Protein AF-A0A9D8QEP9-F1 (afdb_monomer)

Mean predicted aligned error: 10.71 Å

Secondary structure (DSSP, 8-state):
--EEEEEEEETTEEEEEEEEESSS-SSTT-EEEEHHHHHHHHHHHTT-TTHHHHHHHHS-SSHHHHHHTHHHHHHHHHHHHHHHHTT----TTS--SEEETTSSEEE-SSSS-S-EEEE---HHHHHHH-SS--THHHHS--EEEE-TT----TTPPP---TT-S----B---EEEE-S--SS--HHHHHTTEEEEE---TB-TT-----S----S------------------------------

Sequence (246 aa):
MKLVTFEVRTPLGPFRRIGALLGGELGPRAQIADLTSSYAARLLEEGEPRATEAAEALLPPDMLAYLEGGERARHRAQQALEFARAGAAGGPRGETLVFSAADVRILSPLPRPRSIRDYSTYEEHMSTRRPEKPPVFYHAATCYKGNPEAVGGPDGPILYPAYTDWLDPELELACVVHKRGRNLSIAEAAEHIGGYTAPGPWGPAARWTSGSGSSRETWSRRGSRASGRSARRSSRRRTNGPRLLS

Structure (mmCIF, N/CA/C/O backbone):
data_AF-A0A9D8QEP9-F1
#
_entry.id   AF-A0A9D8QEP9-F1
#
loop_
_atom_site.group_PDB
_atom_site.id
_atom_site.type_symbol
_atom_site.label_atom_id
_atom_site.label_alt_id
_atom_site.label_comp_id
_atom_site.label_asym_id
_atom_site.label_entity_id
_atom_site.label_seq_id
_atom_site.pdbx_PDB_ins_code
_atom_site.Cartn_x
_atom_site.Cartn_y
_atom_site.Cartn_z
_atom_site.occupancy
_atom_site.B_iso_or_equiv
_atom_site.auth_seq_id
_atom_site.auth_comp_id
_atom_site.auth_asym_id
_atom_site.auth_atom_id
_atom_site.pdbx_PDB_model_num
ATOM 1 N N . MET A 1 1 ? 8.021 0.041 9.383 1.00 91.38 1 MET A N 1
ATOM 2 C CA . MET A 1 1 ? 6.655 -0.521 9.301 1.00 91.38 1 MET A CA 1
ATOM 3 C C . MET A 1 1 ? 6.491 -1.228 7.960 1.00 91.38 1 MET A C 1
ATOM 5 O O . MET A 1 1 ? 6.950 -0.675 6.969 1.00 91.38 1 MET A O 1
ATOM 9 N N . LYS A 1 2 ? 5.887 -2.424 7.921 1.00 93.62 2 LYS A N 1
ATOM 10 C CA . LYS A 1 2 ? 5.557 -3.136 6.672 1.00 93.62 2 LYS A CA 1
ATOM 11 C C . LYS A 1 2 ? 4.069 -2.972 6.394 1.00 93.62 2 LYS A C 1
ATOM 13 O O . LYS A 1 2 ? 3.256 -3.488 7.156 1.00 93.62 2 LYS A O 1
ATOM 18 N N . LEU A 1 3 ? 3.750 -2.201 5.363 1.00 95.50 3 LEU A N 1
ATOM 19 C CA . LEU A 1 3 ? 2.384 -1.832 5.008 1.00 95.50 3 LEU A CA 1
ATOM 20 C C . LEU A 1 3 ? 1.742 -2.881 4.103 1.00 95.50 3 LEU A C 1
ATOM 22 O O . LEU A 1 3 ? 2.409 -3.480 3.263 1.00 95.50 3 LEU A O 1
ATOM 26 N N . VAL A 1 4 ? 0.437 -3.067 4.264 1.00 95.81 4 VAL A N 1
ATOM 27 C CA . VAL A 1 4 ? -0.370 -4.015 3.497 1.00 95.81 4 VAL A CA 1
ATOM 28 C C . VAL A 1 4 ? -1.693 -3.354 3.136 1.00 95.81 4 VAL A C 1
ATOM 30 O O . VAL A 1 4 ? -2.286 -2.647 3.948 1.00 95.81 4 VAL A O 1
ATOM 33 N N . THR A 1 5 ? -2.184 -3.602 1.927 1.00 96.62 5 THR A N 1
ATOM 34 C CA . THR A 1 5 ? -3.586 -3.348 1.591 1.00 96.62 5 THR A CA 1
ATOM 35 C C . THR A 1 5 ? -4.332 -4.664 1.667 1.00 96.62 5 THR A C 1
ATOM 37 O O . THR A 1 5 ? -3.928 -5.647 1.048 1.00 96.62 5 THR A O 1
ATOM 40 N N . PHE A 1 6 ? -5.424 -4.687 2.416 1.00 96.56 6 PHE A N 1
ATOM 41 C CA . PHE A 1 6 ? -6.245 -5.880 2.562 1.00 96.56 6 PHE A CA 1
ATOM 42 C C . PHE A 1 6 ? -7.720 -5.536 2.403 1.00 96.56 6 PHE A C 1
ATOM 44 O O . PHE A 1 6 ? -8.126 -4.373 2.449 1.00 96.56 6 PHE A O 1
ATOM 51 N N . GLU A 1 7 ? -8.519 -6.561 2.156 1.00 96.31 7 GLU A N 1
ATOM 52 C CA . GLU A 1 7 ? -9.957 -6.454 2.000 1.00 96.31 7 GLU A CA 1
ATOM 53 C C . GLU A 1 7 ? -10.666 -7.368 2.994 1.00 96.31 7 GLU A C 1
ATOM 55 O O . GLU A 1 7 ? -10.376 -8.564 3.081 1.00 96.31 7 GLU A O 1
ATOM 60 N N . VAL A 1 8 ? -11.638 -6.789 3.694 1.00 96.25 8 VAL A N 1
ATOM 61 C CA . VAL A 1 8 ? -12.568 -7.496 4.571 1.00 96.25 8 VAL A CA 1
ATOM 62 C C . VAL A 1 8 ? -13.888 -7.664 3.828 1.00 96.25 8 VAL A C 1
ATOM 64 O O . VAL A 1 8 ? -14.439 -6.700 3.290 1.00 96.25 8 VAL A O 1
ATOM 67 N N . ARG A 1 9 ? -14.410 -8.891 3.778 1.00 94.44 9 ARG A N 1
ATOM 68 C CA . ARG A 1 9 ? -15.723 -9.165 3.183 1.00 94.44 9 ARG A CA 1
ATOM 69 C C . ARG A 1 9 ? -16.813 -8.996 4.227 1.00 94.44 9 ARG A C 1
ATOM 71 O O . ARG A 1 9 ? -16.754 -9.599 5.291 1.00 94.44 9 ARG A O 1
ATOM 78 N N . THR A 1 10 ? -17.832 -8.220 3.884 1.00 93.00 10 THR A N 1
ATOM 79 C CA . THR A 1 10 ? -19.013 -8.008 4.724 1.00 93.00 10 THR A CA 1
ATOM 80 C C . THR A 1 10 ? -20.284 -8.295 3.920 1.00 93.00 10 THR A C 1
ATOM 82 O O . THR A 1 10 ? -20.228 -8.321 2.685 1.00 93.00 10 THR A O 1
ATOM 85 N N . PRO A 1 11 ? -21.451 -8.449 4.572 1.00 95.12 11 PRO A N 1
ATOM 86 C CA . PRO A 1 11 ? -22.734 -8.545 3.873 1.00 95.12 11 PRO A CA 1
ATOM 87 C C . PRO A 1 11 ? -23.065 -7.339 2.977 1.00 95.12 11 PRO A C 1
ATOM 89 O O . PRO A 1 11 ? -23.855 -7.477 2.049 1.00 95.12 11 PRO A O 1
ATOM 92 N N . LEU A 1 12 ? -22.458 -6.172 3.226 1.00 94.25 12 LEU A N 1
ATOM 93 C CA . LEU A 1 12 ? -22.643 -4.955 2.425 1.00 94.25 12 LEU A CA 1
ATOM 94 C C . LEU A 1 12 ? -21.635 -4.833 1.273 1.00 94.25 12 LEU A C 1
ATOM 96 O O . LEU A 1 12 ? -21.698 -3.887 0.492 1.00 94.25 12 LEU A O 1
ATOM 100 N N . GLY A 1 13 ? -20.711 -5.788 1.159 1.00 95.06 13 GLY A N 1
ATOM 101 C CA . GLY A 1 13 ? -19.657 -5.796 0.155 1.00 95.06 13 GLY A CA 1
ATOM 102 C C . GLY A 1 13 ? -18.247 -5.750 0.749 1.00 95.06 13 GLY A C 1
ATOM 103 O O . GLY A 1 13 ? -18.061 -5.816 1.971 1.00 95.06 13 GLY A O 1
ATOM 104 N N . PRO A 1 14 ? -17.229 -5.706 -0.125 1.00 94.00 14 PRO A N 1
ATOM 105 C CA . PRO A 1 14 ? -15.838 -5.632 0.287 1.00 94.00 14 PRO A CA 1
ATOM 106 C C . PRO A 1 14 ? -15.462 -4.236 0.792 1.00 94.00 14 PRO A C 1
ATOM 108 O O . PRO A 1 14 ? -15.730 -3.235 0.130 1.00 94.00 14 PRO A O 1
ATOM 111 N N . PHE A 1 15 ? -14.753 -4.186 1.916 1.00 94.81 15 PHE A N 1
ATOM 112 C CA . PHE A 1 15 ? -14.127 -2.974 2.434 1.00 94.81 15 PHE A CA 1
ATOM 113 C C . PHE A 1 15 ? -12.614 -3.104 2.339 1.00 94.81 15 PHE A C 1
ATOM 115 O O . PHE A 1 15 ? -12.016 -3.999 2.937 1.00 94.81 15 PHE A O 1
ATOM 122 N N . ARG A 1 16 ? -11.992 -2.201 1.581 1.00 96.00 16 ARG A N 1
ATOM 123 C CA . ARG A 1 16 ? -10.535 -2.100 1.491 1.00 96.00 16 ARG A CA 1
ATOM 124 C C . ARG A 1 16 ? -10.003 -1.275 2.654 1.00 96.00 16 ARG A C 1
ATOM 126 O O . ARG A 1 16 ? -10.571 -0.234 2.974 1.00 96.00 16 ARG A O 1
ATOM 133 N N . ARG A 1 17 ? -8.906 -1.738 3.242 1.00 97.44 17 ARG A N 1
ATOM 134 C CA . ARG A 1 17 ? -8.247 -1.125 4.392 1.00 97.44 17 ARG A CA 1
ATOM 135 C C . ARG A 1 17 ? -6.742 -1.029 4.163 1.00 97.44 17 ARG A C 1
ATOM 137 O O . ARG A 1 17 ? -6.162 -1.812 3.399 1.00 97.44 17 ARG A O 1
ATOM 144 N N . ILE A 1 18 ? -6.117 -0.091 4.865 1.00 97.44 18 ILE A N 1
ATOM 145 C CA . ILE A 1 18 ? -4.670 -0.020 5.032 1.00 97.44 18 ILE A CA 1
ATOM 146 C C . ILE A 1 18 ? -4.301 -0.669 6.363 1.00 97.44 18 ILE A C 1
ATOM 148 O O . ILE A 1 18 ? -4.898 -0.393 7.404 1.00 97.44 18 ILE A O 1
ATOM 152 N N . GLY A 1 19 ? -3.311 -1.550 6.321 1.00 97.62 19 GLY A N 1
ATOM 153 C CA . GLY A 1 19 ? -2.817 -2.241 7.494 1.00 97.62 19 GLY A CA 1
ATOM 154 C C . GLY A 1 19 ? -1.306 -2.239 7.593 1.00 97.62 19 GLY A C 1
ATOM 155 O O . GLY A 1 19 ? -0.591 -1.884 6.653 1.00 97.62 19 GLY A O 1
ATOM 156 N N . ALA A 1 20 ? -0.823 -2.684 8.744 1.00 97.62 20 ALA A N 1
ATOM 157 C CA . ALA A 1 20 ? 0.584 -2.956 8.968 1.00 97.62 20 ALA A CA 1
ATOM 158 C C . ALA A 1 20 ? 0.778 -4.290 9.682 1.00 97.62 20 ALA A C 1
ATOM 160 O O . ALA A 1 20 ? 0.007 -4.652 10.568 1.00 97.62 20 ALA A O 1
ATOM 161 N N . LEU A 1 21 ? 1.839 -5.009 9.318 1.00 96.31 21 LEU A N 1
ATOM 162 C CA . LEU A 1 21 ? 2.214 -6.233 10.021 1.00 96.31 21 LEU A CA 1
ATOM 163 C C . LEU A 1 21 ? 2.628 -5.907 11.460 1.00 96.31 21 LEU A C 1
ATOM 165 O O . LEU A 1 21 ? 3.510 -5.069 11.680 1.00 96.31 21 LEU A O 1
ATOM 169 N N . LEU A 1 22 ? 2.045 -6.609 12.435 1.00 94.69 2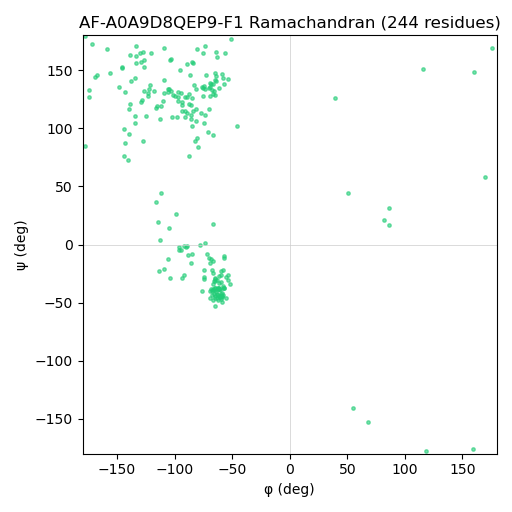2 LEU A N 1
ATOM 170 C CA . LEU A 1 22 ? 2.443 -6.477 13.840 1.00 94.69 22 LEU A CA 1
ATOM 171 C C . LEU A 1 22 ? 3.880 -6.965 14.071 1.00 94.69 22 LEU A C 1
ATOM 173 O O . LEU A 1 22 ? 4.590 -6.388 14.898 1.00 94.69 22 LEU A O 1
ATOM 177 N N . GLY A 1 23 ? 4.345 -7.932 13.278 1.00 88.31 23 GLY A N 1
ATOM 178 C CA . GLY A 1 23 ? 5.722 -8.417 13.253 1.00 88.31 23 GLY A CA 1
ATOM 179 C C . GLY A 1 23 ? 5.966 -9.391 12.097 1.00 88.31 23 GLY A C 1
ATOM 180 O O . GLY A 1 23 ? 5.031 -9.788 11.405 1.00 88.31 23 GLY A O 1
ATOM 181 N N . GLY A 1 24 ? 7.230 -9.773 11.904 1.00 86.88 24 GLY A N 1
ATOM 182 C CA . GLY A 1 24 ? 7.628 -10.808 10.947 1.00 86.88 24 GLY A CA 1
ATOM 183 C C . GLY A 1 24 ? 7.435 -10.448 9.469 1.00 86.88 24 GLY A C 1
ATOM 184 O O . GLY A 1 24 ? 7.522 -9.283 9.062 1.00 86.88 24 GLY A O 1
ATOM 185 N N . GLU A 1 25 ? 7.235 -11.489 8.664 1.00 87.56 25 GLU A N 1
ATOM 186 C CA . GLU A 1 25 ? 6.911 -11.417 7.238 1.00 87.56 25 GLU A CA 1
ATOM 187 C C . GLU A 1 25 ? 5.424 -11.686 7.007 1.00 87.56 25 GLU A C 1
ATOM 189 O O . GLU A 1 25 ? 4.743 -12.287 7.843 1.00 87.56 25 GLU A O 1
ATOM 194 N N . LEU A 1 26 ? 4.922 -11.251 5.853 1.00 87.19 26 LEU A N 1
ATOM 195 C CA . LEU A 1 26 ? 3.573 -11.600 5.433 1.00 87.19 26 LEU A CA 1
ATOM 196 C C . LEU A 1 26 ? 3.492 -13.115 5.185 1.00 87.19 26 LEU A C 1
ATOM 198 O O . LEU A 1 26 ? 4.328 -13.692 4.497 1.00 87.19 26 LEU A O 1
ATOM 202 N N . GLY A 1 27 ? 2.464 -13.748 5.738 1.00 88.00 27 GLY A N 1
ATOM 203 C CA . GLY A 1 27 ? 2.194 -15.172 5.582 1.00 88.00 27 GLY A CA 1
ATOM 204 C C . GLY A 1 27 ? 0.909 -15.566 6.312 1.00 88.00 27 GLY A C 1
ATOM 205 O O . GLY A 1 27 ? 0.304 -14.717 6.964 1.00 88.00 27 GLY A O 1
ATOM 206 N N . PRO A 1 28 ? 0.493 -16.842 6.274 1.00 86.56 28 PRO A N 1
ATOM 207 C CA . PRO A 1 28 ? -0.815 -17.269 6.791 1.00 86.56 28 PRO A CA 1
ATOM 208 C C . PRO A 1 28 ? -1.044 -16.995 8.284 1.00 86.56 28 PRO A C 1
ATOM 210 O O . PRO A 1 28 ? -2.179 -16.863 8.723 1.00 86.56 28 PRO A O 1
ATOM 213 N N . ARG A 1 29 ? 0.033 -16.920 9.076 1.00 90.69 29 ARG A N 1
ATOM 214 C CA . ARG A 1 29 ? -0.015 -16.625 10.520 1.00 90.69 29 ARG A CA 1
ATOM 215 C C . ARG A 1 29 ? 0.232 -15.153 10.845 1.00 90.69 29 ARG A C 1
ATOM 217 O O . ARG A 1 29 ? 0.239 -14.786 12.018 1.00 90.69 29 ARG A O 1
ATOM 224 N N . ALA A 1 30 ? 0.495 -14.327 9.835 1.00 94.06 30 ALA A N 1
ATOM 225 C CA . ALA A 1 30 ? 0.773 -12.920 10.046 1.00 94.06 30 ALA A CA 1
ATOM 226 C C . ALA A 1 30 ? -0.461 -12.224 10.624 1.00 94.06 30 ALA A C 1
ATOM 228 O O . ALA A 1 30 ? -1.595 -12.505 10.236 1.00 94.06 30 ALA A O 1
ATOM 229 N N . GLN A 1 31 ? -0.213 -11.310 11.554 1.00 97.31 31 GLN A N 1
ATOM 230 C CA . GLN A 1 31 ? -1.237 -10.469 12.153 1.00 97.31 31 GLN A CA 1
ATOM 231 C C . GLN A 1 31 ? -1.107 -9.061 11.576 1.00 97.31 31 GLN A C 1
ATOM 233 O O . GLN A 1 31 ? -0.006 -8.501 11.521 1.00 97.31 31 GLN A O 1
ATOM 238 N N . ILE A 1 32 ? -2.229 -8.503 11.139 1.00 97.94 32 ILE A N 1
ATOM 239 C CA . ILE A 1 32 ? -2.319 -7.218 10.455 1.00 97.94 32 ILE A CA 1
ATOM 240 C C . ILE A 1 32 ? -3.128 -6.275 11.339 1.00 97.94 32 ILE A C 1
ATOM 242 O O . ILE A 1 32 ? -4.305 -6.518 11.580 1.00 97.94 32 ILE A O 1
ATOM 246 N N . ALA A 1 33 ? -2.510 -5.191 11.797 1.00 98.12 33 ALA A N 1
ATOM 247 C CA . ALA A 1 33 ? -3.229 -4.095 12.432 1.00 98.12 33 ALA A CA 1
ATOM 248 C C . ALA A 1 33 ? -3.955 -3.270 11.364 1.00 98.12 33 ALA A C 1
ATOM 250 O O . ALA A 1 33 ? -3.315 -2.824 10.410 1.00 98.12 33 ALA A O 1
ATOM 251 N N . ASP A 1 34 ? -5.257 -3.044 11.527 1.00 98.25 34 ASP A N 1
ATOM 252 C CA . ASP A 1 34 ? -6.010 -2.049 10.764 1.00 98.25 34 ASP A CA 1
ATOM 253 C C . ASP A 1 34 ? -5.660 -0.656 11.281 1.00 98.25 34 ASP A C 1
ATOM 255 O O . ASP A 1 34 ? -6.117 -0.230 12.340 1.00 98.25 34 ASP A O 1
ATOM 259 N N . LEU A 1 35 ? -4.845 0.069 10.521 1.00 98.50 35 LEU A N 1
ATOM 260 C CA . LEU A 1 35 ? -4.267 1.321 10.992 1.00 98.50 35 LEU A CA 1
ATOM 261 C C . LEU A 1 35 ? -5.328 2.399 11.234 1.00 98.50 35 LEU A C 1
ATOM 263 O O . LEU A 1 35 ? -5.240 3.130 12.218 1.00 98.50 35 LEU A O 1
ATOM 267 N N . THR A 1 36 ? -6.340 2.499 10.374 1.00 98.44 36 THR A N 1
ATOM 268 C CA . THR A 1 36 ? -7.383 3.522 10.513 1.00 98.44 36 THR A CA 1
ATOM 269 C C . THR A 1 36 ? -8.262 3.237 11.731 1.00 98.44 36 THR A C 1
ATOM 271 O O . THR A 1 36 ? -8.494 4.139 12.534 1.00 98.44 36 THR A O 1
ATOM 274 N N . SER A 1 37 ? -8.699 1.987 11.925 1.00 98.19 37 SER A N 1
ATOM 275 C CA . SER A 1 37 ? -9.513 1.619 13.095 1.00 98.19 37 SER A CA 1
ATOM 276 C C . SER A 1 37 ? -8.716 1.709 14.396 1.00 98.19 37 SER A C 1
ATOM 278 O O . SER A 1 37 ? -9.236 2.202 15.395 1.00 98.19 37 SER A O 1
ATOM 280 N N . SER A 1 38 ? -7.447 1.286 14.398 1.00 98.50 38 SER A N 1
ATOM 281 C CA . SER A 1 38 ? -6.584 1.397 15.579 1.00 98.50 38 SER A CA 1
ATOM 282 C C . SER A 1 38 ? -6.311 2.852 15.948 1.00 98.50 38 SER A C 1
ATOM 284 O O . SER A 1 38 ? -6.301 3.191 17.128 1.00 98.50 38 SER A O 1
ATOM 286 N N . TYR A 1 39 ? -6.149 3.739 14.963 1.00 98.56 39 TYR A N 1
ATOM 287 C CA . TYR A 1 39 ? -6.010 5.167 15.236 1.00 98.56 39 TYR A CA 1
ATOM 288 C C . TYR A 1 39 ? -7.303 5.784 15.775 1.00 98.56 39 TYR A C 1
ATOM 290 O O . TYR A 1 39 ? -7.241 6.599 16.690 1.00 98.56 39 TYR A O 1
ATOM 298 N N . ALA A 1 40 ? -8.465 5.368 15.262 1.00 98.44 40 ALA A N 1
ATOM 299 C CA . ALA A 1 40 ? -9.760 5.794 15.787 1.00 98.44 40 ALA A CA 1
ATOM 300 C C . ALA A 1 40 ? -9.948 5.366 17.251 1.00 98.44 40 ALA A C 1
ATOM 302 O O . ALA A 1 40 ? -10.349 6.172 18.080 1.00 98.44 40 ALA A O 1
ATOM 303 N N . ALA A 1 41 ? -9.605 4.123 17.596 1.00 98.25 41 ALA A N 1
ATOM 304 C CA . ALA A 1 41 ? -9.663 3.649 18.979 1.00 98.25 41 ALA A CA 1
ATOM 305 C C . ALA A 1 41 ? -8.761 4.481 19.907 1.00 98.25 41 ALA A C 1
ATOM 307 O O . ALA A 1 41 ? -9.200 4.932 20.960 1.00 98.25 41 ALA A O 1
ATOM 308 N N . ARG A 1 42 ? -7.534 4.775 19.464 1.00 98.00 42 ARG A N 1
ATOM 309 C CA . ARG A 1 42 ? -6.593 5.631 20.195 1.00 98.00 42 ARG A CA 1
ATOM 310 C C . ARG A 1 42 ? -7.137 7.046 20.415 1.00 98.00 42 ARG A C 1
ATOM 312 O O . ARG A 1 42 ? -7.041 7.573 21.514 1.00 98.00 42 ARG A O 1
ATOM 319 N N . LEU A 1 43 ? -7.711 7.663 19.380 1.00 98.25 43 LEU A N 1
ATOM 320 C CA . LEU A 1 43 ? -8.314 8.996 19.486 1.00 98.25 43 LEU A CA 1
ATOM 321 C C . LEU A 1 43 ? -9.496 9.011 20.464 1.00 98.25 43 LEU A C 1
ATOM 323 O O . LEU A 1 43 ? -9.651 9.969 21.216 1.00 98.25 43 LEU A O 1
ATOM 327 N N . LEU A 1 44 ? -10.302 7.946 20.484 1.00 97.25 44 LEU A N 1
ATOM 328 C CA . LEU A 1 44 ? -11.398 7.815 21.440 1.00 97.25 44 LEU A CA 1
ATOM 329 C C . LEU A 1 44 ? -10.878 7.761 22.885 1.00 97.25 44 LEU A C 1
ATOM 331 O O . LEU A 1 44 ? -11.438 8.434 23.747 1.00 97.25 44 LEU A O 1
ATOM 335 N N . GLU A 1 45 ? -9.796 7.019 23.148 1.00 95.94 45 GLU A N 1
ATOM 336 C CA . GLU A 1 45 ? -9.145 7.007 24.469 1.00 95.94 45 GLU A CA 1
ATOM 337 C C . GLU A 1 45 ? -8.575 8.378 24.864 1.00 95.94 45 GLU A C 1
ATOM 339 O O . GLU A 1 45 ? -8.579 8.737 26.039 1.00 95.94 45 GLU A O 1
ATOM 344 N N . GLU A 1 46 ? -8.146 9.181 23.887 1.00 96.56 46 GLU A N 1
ATOM 345 C CA . GLU A 1 46 ? -7.708 10.570 24.088 1.00 96.56 46 GLU A CA 1
ATOM 346 C C . GLU A 1 46 ? -8.873 11.564 24.262 1.00 96.56 46 GLU A C 1
ATOM 348 O O . GLU A 1 46 ? -8.642 12.756 24.467 1.00 96.56 46 GLU A O 1
ATOM 353 N N . GLY A 1 47 ? -10.121 11.091 24.211 1.00 97.25 47 GLY A N 1
ATOM 354 C CA . GLY A 1 47 ? -11.315 11.904 24.425 1.00 97.25 47 GLY A CA 1
ATOM 355 C C . GLY A 1 47 ? -11.836 12.622 23.179 1.00 97.25 47 GLY A C 1
ATOM 356 O O . GLY A 1 47 ? -12.635 13.546 23.318 1.00 97.25 47 GLY A O 1
ATOM 357 N N . GLU A 1 48 ? -11.422 12.223 21.971 1.00 97.88 48 GLU A N 1
ATOM 358 C CA . GLU A 1 48 ? -11.976 12.758 20.721 1.00 97.88 48 GLU A CA 1
ATOM 359 C C . GLU A 1 48 ? -13.393 12.195 20.479 1.00 97.88 48 GLU A C 1
ATOM 361 O O . GLU A 1 48 ? -13.542 11.004 20.186 1.00 97.88 48 GLU A O 1
ATOM 366 N N . PRO A 1 49 ? -14.458 13.017 20.557 1.00 95.38 49 PRO A N 1
ATOM 367 C CA . PRO A 1 49 ? -15.833 12.536 20.413 1.00 95.38 49 PRO A CA 1
ATOM 368 C C . PRO A 1 49 ? -16.156 12.020 19.005 1.00 95.38 49 PRO A C 1
ATOM 370 O O . PRO A 1 49 ? -17.060 11.200 18.851 1.00 95.38 49 PRO A O 1
ATOM 373 N N . ARG A 1 50 ? -15.442 12.484 17.970 1.00 97.44 50 ARG A N 1
ATOM 374 C CA . ARG A 1 50 ? -15.627 12.068 16.569 1.00 97.44 50 ARG A CA 1
ATOM 375 C C . ARG A 1 50 ? -14.429 11.275 16.060 1.00 97.44 50 ARG A C 1
ATOM 377 O O . ARG A 1 50 ? -13.919 11.505 14.962 1.00 97.44 50 ARG A O 1
ATOM 384 N N . ALA A 1 51 ? -13.954 10.349 16.890 1.00 97.81 51 ALA A N 1
ATOM 385 C CA . ALA A 1 51 ? -12.707 9.627 16.672 1.00 97.81 51 ALA A CA 1
ATOM 386 C C . ALA A 1 51 ? -12.660 8.865 15.339 1.00 97.81 51 ALA A C 1
ATOM 388 O O . ALA A 1 51 ? -11.617 8.833 14.686 1.00 97.81 51 ALA A O 1
ATOM 389 N N . THR A 1 52 ? -13.784 8.283 14.909 1.00 97.69 52 THR A N 1
ATOM 390 C CA . THR A 1 52 ? -13.876 7.572 13.627 1.00 97.69 52 THR A CA 1
ATOM 391 C C . THR A 1 52 ? -13.671 8.522 12.450 1.00 97.69 52 THR A C 1
ATOM 393 O O . THR A 1 52 ? -12.792 8.283 11.626 1.00 97.69 52 THR A O 1
ATOM 396 N N . GLU A 1 53 ? -14.425 9.620 12.378 1.00 98.19 53 GLU A N 1
ATOM 397 C CA . GLU A 1 53 ? -14.312 10.574 11.270 1.00 98.19 53 GLU A CA 1
ATOM 398 C C . GLU A 1 53 ? -12.961 11.295 11.272 1.00 98.19 53 GLU A C 1
ATOM 400 O O . GLU A 1 53 ? -12.367 11.513 10.214 1.00 98.19 53 GLU A O 1
ATOM 405 N N . ALA A 1 54 ? -12.444 11.628 12.457 1.00 98.00 54 ALA A N 1
ATOM 406 C CA . ALA A 1 54 ? -11.113 12.199 12.604 1.00 98.00 54 ALA A CA 1
ATOM 407 C C . ALA A 1 54 ? -10.037 11.234 12.082 1.00 98.00 54 ALA A C 1
ATOM 409 O O . ALA A 1 54 ? -9.151 11.646 11.329 1.00 98.00 54 ALA A O 1
ATOM 410 N N . ALA A 1 55 ? -10.121 9.944 12.418 1.00 98.19 55 ALA A N 1
ATOM 411 C CA . ALA A 1 55 ? -9.176 8.951 11.929 1.00 98.19 55 ALA A CA 1
ATOM 412 C C . ALA A 1 55 ? -9.260 8.754 10.413 1.00 98.19 55 ALA A C 1
ATOM 414 O O . ALA A 1 55 ? -8.222 8.744 9.758 1.00 98.19 55 ALA A O 1
ATOM 415 N N . GLU A 1 56 ? -10.459 8.662 9.836 1.00 97.19 56 GLU A N 1
ATOM 416 C CA . GLU A 1 56 ? -10.634 8.526 8.383 1.00 97.19 56 GLU A CA 1
ATOM 417 C C . GLU A 1 56 ? -10.079 9.731 7.608 1.00 97.19 56 GLU A C 1
ATOM 419 O O . GLU A 1 56 ? -9.545 9.563 6.512 1.00 97.19 56 GLU A O 1
ATOM 424 N N . ALA A 1 57 ? -10.145 10.936 8.180 1.00 97.25 57 ALA A N 1
ATOM 425 C CA . ALA A 1 57 ? -9.566 12.132 7.575 1.00 97.25 57 ALA A CA 1
ATOM 426 C C . ALA A 1 57 ? -8.035 12.202 7.721 1.00 97.25 57 ALA A C 1
ATOM 428 O O . ALA A 1 57 ? -7.332 12.634 6.806 1.00 97.25 57 ALA A O 1
ATOM 429 N N . LEU A 1 58 ? -7.504 11.818 8.885 1.00 97.62 58 LEU A N 1
ATOM 430 C CA . LEU A 1 58 ? -6.092 12.008 9.235 1.00 97.62 58 LEU A CA 1
ATOM 431 C C . LEU A 1 58 ? -5.191 10.823 8.865 1.00 97.62 58 LEU A C 1
ATOM 433 O O . LEU A 1 58 ? -3.984 11.014 8.667 1.00 97.62 58 LEU A O 1
ATOM 437 N N . LEU A 1 59 ? -5.769 9.625 8.806 1.00 98.12 59 LEU A N 1
ATOM 438 C CA . LEU A 1 59 ? -5.156 8.359 8.419 1.00 98.12 59 LEU A CA 1
ATOM 439 C C . LEU A 1 59 ? -6.152 7.550 7.560 1.00 98.12 59 LEU A C 1
ATOM 441 O O . LEU A 1 59 ? -6.731 6.564 8.030 1.00 98.12 59 LEU A O 1
ATOM 445 N N . PRO A 1 60 ? -6.374 7.970 6.301 1.00 97.25 60 PRO A N 1
ATOM 446 C CA . PRO A 1 60 ? -7.372 7.353 5.437 1.00 97.25 60 PRO A CA 1
ATOM 447 C C . PRO A 1 60 ? -7.123 5.853 5.224 1.00 97.25 60 PRO A C 1
ATOM 449 O O . PRO A 1 60 ? -5.966 5.441 5.120 1.00 97.25 60 PRO A O 1
ATOM 452 N N . PRO A 1 61 ? -8.180 5.033 5.067 1.00 96.94 61 PRO A N 1
ATOM 453 C CA . PRO A 1 61 ? -8.054 3.586 4.874 1.00 96.94 61 PRO A CA 1
ATOM 454 C C . PRO A 1 61 ? -7.554 3.183 3.473 1.00 96.94 61 PRO A C 1
ATOM 456 O O . PRO A 1 61 ? -7.442 1.995 3.169 1.00 96.94 61 PRO A O 1
ATOM 459 N N . ASP A 1 62 ? -7.268 4.154 2.605 1.00 95.69 62 ASP A N 1
ATOM 460 C CA . ASP A 1 62 ? -6.758 3.955 1.253 1.00 95.69 62 ASP A CA 1
ATOM 461 C C . ASP A 1 62 ? -5.250 4.248 1.183 1.00 95.69 62 ASP A C 1
ATOM 463 O O . ASP A 1 62 ? -4.782 5.286 1.650 1.00 95.69 62 ASP A O 1
ATOM 467 N N . MET A 1 63 ? -4.482 3.341 0.566 1.00 95.38 63 MET A N 1
ATOM 468 C CA . MET A 1 63 ? -3.020 3.462 0.500 1.00 95.38 63 MET A CA 1
ATOM 469 C C . MET A 1 63 ? -2.566 4.711 -0.261 1.00 95.38 63 MET A C 1
ATOM 471 O O . MET A 1 63 ? -1.581 5.331 0.134 1.00 95.38 63 MET A O 1
ATOM 475 N N . LEU A 1 64 ? -3.246 5.095 -1.349 1.00 94.69 64 LEU A N 1
ATOM 476 C CA . LEU A 1 64 ? -2.851 6.290 -2.096 1.00 94.69 64 LEU A CA 1
ATOM 477 C C . LEU A 1 64 ? -3.066 7.535 -1.244 1.00 94.69 64 LEU A C 1
ATOM 479 O O . LEU A 1 64 ? -2.147 8.339 -1.121 1.00 94.69 64 LEU A O 1
ATOM 483 N N . ALA A 1 65 ? -4.236 7.661 -0.621 1.00 95.69 65 ALA A N 1
ATOM 484 C CA . ALA A 1 65 ? -4.537 8.782 0.262 1.00 95.69 65 ALA A CA 1
ATOM 485 C C . ALA A 1 65 ? -3.571 8.848 1.463 1.00 95.69 65 ALA A C 1
ATOM 487 O O . ALA A 1 65 ? -3.099 9.928 1.821 1.00 95.69 65 ALA A O 1
ATOM 488 N N . TYR A 1 66 ? -3.201 7.699 2.039 1.00 96.12 66 TYR A N 1
ATOM 489 C CA . TYR A 1 66 ? -2.155 7.614 3.062 1.00 96.12 66 TYR A CA 1
ATOM 490 C C . TYR A 1 66 ? -0.802 8.147 2.560 1.00 96.12 66 TYR A C 1
ATOM 492 O O . TYR A 1 66 ? -0.187 8.988 3.218 1.00 96.12 66 TYR A O 1
ATOM 500 N N . LEU A 1 67 ? -0.348 7.697 1.385 1.00 94.69 67 LEU A N 1
ATOM 501 C CA . LEU A 1 67 ? 0.925 8.120 0.792 1.00 94.69 67 LEU A CA 1
ATOM 502 C C . LEU A 1 67 ? 0.953 9.627 0.491 1.00 94.69 67 LEU A C 1
ATOM 504 O O . LEU A 1 67 ? 1.982 10.275 0.700 1.00 94.69 67 LEU A O 1
ATOM 508 N N . GLU A 1 68 ? -0.177 10.192 0.056 1.00 93.81 68 GLU A N 1
ATOM 509 C CA . GLU A 1 68 ? -0.348 11.637 -0.144 1.00 93.81 68 GLU A CA 1
ATOM 510 C C . GLU A 1 68 ? -0.279 12.432 1.163 1.00 93.81 68 GLU A C 1
ATOM 512 O O . GLU A 1 68 ? 0.212 13.560 1.170 1.00 93.81 68 GLU A O 1
ATOM 517 N N . GLY A 1 69 ? -0.718 11.837 2.275 1.00 93.62 69 GLY A N 1
ATOM 518 C CA . GLY A 1 69 ? -0.597 12.421 3.610 1.00 93.62 69 GLY A CA 1
ATOM 519 C C . GLY A 1 69 ? 0.843 12.505 4.135 1.00 93.62 69 GLY A C 1
ATOM 520 O O . GLY A 1 69 ? 1.090 13.200 5.129 1.00 93.62 69 GLY A O 1
ATOM 521 N N . GLY A 1 70 ? 1.795 11.832 3.476 1.00 93.12 70 GLY A N 1
ATOM 522 C CA . GLY A 1 70 ? 3.231 11.926 3.743 1.00 93.12 70 GLY A CA 1
ATOM 523 C C . GLY A 1 70 ? 3.604 11.647 5.201 1.00 93.12 70 GLY A C 1
ATOM 524 O O . GLY A 1 70 ? 3.020 10.786 5.860 1.00 93.12 70 GLY A O 1
ATOM 525 N N . GLU A 1 71 ? 4.566 12.406 5.729 1.00 92.88 71 GLU A N 1
ATOM 526 C CA . GLU A 1 71 ? 5.103 12.199 7.083 1.00 92.88 71 GLU A CA 1
ATOM 527 C C . GLU A 1 71 ? 4.047 12.318 8.189 1.00 92.88 71 GLU A C 1
ATOM 529 O O . GLU A 1 71 ? 4.100 11.597 9.184 1.00 92.88 71 GLU A O 1
ATOM 534 N N . ARG A 1 72 ? 3.026 13.164 8.005 1.00 96.00 72 ARG A N 1
ATOM 535 C CA . ARG A 1 72 ? 1.946 13.310 8.993 1.00 96.00 72 ARG A CA 1
ATOM 536 C C . ARG A 1 72 ? 1.092 12.046 9.073 1.00 96.00 72 ARG A C 1
ATOM 538 O O . ARG A 1 72 ? 0.761 11.612 10.172 1.00 96.00 72 ARG A O 1
ATOM 545 N N . ALA A 1 73 ? 0.739 11.451 7.933 1.00 96.31 73 ALA A N 1
ATOM 546 C CA . ALA A 1 73 ? 0.004 10.186 7.909 1.00 96.31 73 ALA A CA 1
ATOM 547 C C . ALA A 1 73 ? 0.879 9.026 8.406 1.00 96.31 73 ALA A C 1
ATOM 549 O O . ALA A 1 73 ? 0.416 8.201 9.192 1.00 96.31 73 ALA A O 1
ATOM 550 N N . ARG A 1 74 ? 2.165 9.007 8.034 1.00 95.81 74 ARG A N 1
ATOM 551 C CA . ARG A 1 74 ? 3.139 8.013 8.504 1.00 95.81 74 ARG A CA 1
ATOM 552 C C . ARG A 1 74 ? 3.299 8.016 10.022 1.00 95.81 74 ARG A C 1
ATOM 554 O O . ARG A 1 74 ? 3.283 6.949 10.631 1.00 95.81 74 ARG A O 1
ATOM 561 N N . HIS A 1 75 ? 3.418 9.193 10.633 1.00 97.75 75 HIS A N 1
ATOM 562 C CA . HIS A 1 75 ? 3.503 9.322 12.086 1.00 97.75 75 HIS A CA 1
ATOM 563 C C . HIS A 1 75 ? 2.255 8.750 12.775 1.00 97.75 75 HIS A C 1
ATOM 565 O O . HIS A 1 75 ? 2.369 7.966 13.712 1.00 97.75 75 HIS A O 1
ATOM 571 N N . ARG A 1 76 ? 1.059 9.047 12.254 1.00 98.38 76 ARG A N 1
ATOM 572 C CA . ARG A 1 76 ? -0.204 8.514 12.792 1.00 98.38 76 ARG A CA 1
ATOM 573 C C . ARG A 1 76 ? -0.340 7.010 12.615 1.00 98.38 76 ARG A C 1
ATOM 575 O O . ARG A 1 76 ? -0.799 6.331 13.524 1.00 98.38 76 ARG A O 1
ATOM 582 N N . ALA A 1 77 ? 0.095 6.476 11.477 1.00 98.19 77 ALA A N 1
ATOM 583 C CA . ALA A 1 77 ? 0.146 5.036 11.257 1.00 98.19 77 ALA A CA 1
ATOM 584 C C . ALA A 1 77 ? 1.086 4.338 12.249 1.00 98.19 77 ALA A C 1
ATOM 586 O O . ALA A 1 77 ? 0.762 3.261 12.742 1.00 98.19 77 ALA A O 1
ATOM 587 N N . GLN A 1 78 ? 2.216 4.963 12.589 1.00 98.12 78 GLN A N 1
ATOM 588 C CA . GLN A 1 78 ? 3.118 4.446 13.615 1.00 98.12 78 GLN A CA 1
ATOM 589 C C . GLN A 1 78 ? 2.438 4.415 14.995 1.00 98.12 78 GLN A C 1
ATOM 591 O O . GLN A 1 78 ? 2.458 3.375 15.650 1.00 98.12 78 GLN A O 1
ATOM 596 N N . GLN A 1 79 ? 1.753 5.496 15.384 1.00 98.06 79 GLN A N 1
ATOM 597 C CA . GLN A 1 79 ? 0.965 5.546 16.625 1.00 98.06 79 GLN A CA 1
ATOM 598 C C . GLN A 1 79 ? -0.143 4.482 16.648 1.00 98.06 79 GLN A C 1
ATOM 600 O O . GLN A 1 79 ? -0.353 3.817 17.657 1.00 98.06 79 GLN A O 1
ATOM 605 N N . 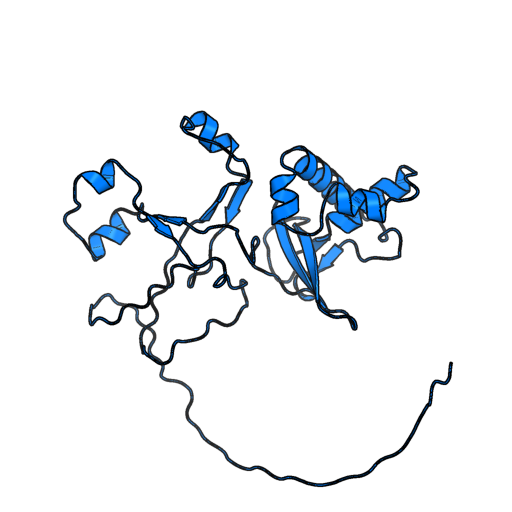ALA A 1 80 ? -0.846 4.294 15.529 1.00 98.31 80 ALA A N 1
ATOM 606 C CA . ALA A 1 80 ? -1.899 3.293 15.395 1.00 98.31 80 ALA A CA 1
ATOM 607 C C . ALA A 1 80 ? -1.363 1.860 15.520 1.00 98.31 80 ALA A C 1
ATOM 609 O O . ALA A 1 80 ? -1.979 1.017 16.167 1.00 98.31 80 ALA A O 1
ATOM 610 N N . LEU A 1 81 ? -0.199 1.587 14.924 1.00 97.75 81 LEU A N 1
ATOM 611 C CA . LEU A 1 81 ? 0.464 0.291 15.016 1.00 97.75 81 LEU A CA 1
ATOM 612 C C . LEU A 1 81 ? 0.915 -0.012 16.450 1.00 97.75 81 LEU A C 1
ATOM 614 O O . LEU A 1 81 ? 0.753 -1.136 16.919 1.00 97.75 81 LEU A O 1
ATOM 618 N N . GLU A 1 82 ? 1.483 0.972 17.142 1.00 97.06 82 GLU A N 1
ATOM 619 C CA . GLU A 1 82 ? 1.871 0.850 18.552 1.00 97.06 82 GLU A CA 1
ATOM 620 C C . GLU A 1 82 ? 0.654 0.602 19.445 1.00 97.06 82 GLU A C 1
ATOM 622 O O . GLU A 1 82 ? 0.677 -0.310 20.270 1.00 97.06 82 GLU A O 1
ATOM 627 N N . PHE A 1 83 ? -0.437 1.328 19.204 1.00 97.44 83 PHE A N 1
ATOM 628 C CA . PHE A 1 83 ? -1.705 1.124 19.896 1.00 97.44 83 PHE A CA 1
ATOM 629 C C . PHE A 1 83 ? -2.262 -0.294 19.688 1.00 97.44 83 PHE A C 1
ATOM 631 O O . PHE A 1 83 ? -2.613 -0.979 20.645 1.00 97.44 83 PHE A O 1
ATOM 638 N N . ALA A 1 84 ? -2.269 -0.789 18.446 1.00 96.75 84 ALA A N 1
ATOM 639 C CA . ALA A 1 84 ? -2.700 -2.154 18.144 1.00 96.75 84 ALA A CA 1
ATOM 640 C C . ALA A 1 84 ? -1.820 -3.214 18.832 1.00 96.75 84 ALA A C 1
ATOM 642 O O . ALA A 1 84 ? -2.326 -4.226 19.314 1.00 96.75 84 ALA A O 1
ATOM 643 N N . ARG A 1 85 ? -0.501 -2.979 18.915 1.00 95.62 85 ARG A N 1
ATOM 644 C CA . ARG A 1 85 ? 0.445 -3.868 19.614 1.00 95.62 85 ARG A CA 1
ATOM 645 C C . ARG A 1 85 ? 0.200 -3.945 21.116 1.00 95.62 85 ARG A C 1
ATOM 647 O O . ARG A 1 85 ? 0.503 -4.978 21.704 1.00 95.62 85 ARG A O 1
ATOM 654 N N . ALA A 1 86 ? -0.335 -2.887 21.721 1.00 95.00 86 ALA A N 1
ATOM 655 C CA . ALA A 1 86 ? -0.659 -2.860 23.143 1.00 95.00 86 ALA A CA 1
ATOM 656 C C . ALA A 1 86 ? -1.879 -3.734 23.510 1.00 95.00 86 ALA A C 1
ATOM 658 O O . ALA A 1 86 ? -2.128 -3.949 24.692 1.00 95.00 86 ALA A O 1
ATOM 659 N N . GLY A 1 87 ? -2.604 -4.283 22.524 1.00 88.94 87 GLY A N 1
ATOM 660 C CA . GLY A 1 87 ? -3.679 -5.252 22.758 1.00 88.94 87 GLY A CA 1
ATOM 661 C C . GLY A 1 87 ? -5.048 -4.634 23.049 1.00 88.94 87 GLY A C 1
ATOM 662 O O . GLY A 1 87 ? -5.831 -5.217 23.795 1.00 88.94 87 GLY A O 1
ATOM 663 N N . ALA A 1 88 ? -5.347 -3.465 22.476 1.00 80.69 88 ALA A N 1
ATOM 664 C CA . ALA A 1 88 ? -6.651 -2.820 22.619 1.00 80.69 88 ALA A CA 1
ATOM 665 C C . ALA A 1 88 ? -7.813 -3.714 22.133 1.00 80.69 88 ALA A C 1
ATOM 667 O O . ALA A 1 88 ? -7.695 -4.437 21.141 1.00 80.69 88 ALA A O 1
ATOM 668 N N . ALA A 1 89 ? -8.950 -3.639 22.830 1.00 77.88 89 ALA A N 1
ATOM 669 C CA . ALA A 1 89 ? -10.052 -4.592 22.682 1.00 77.88 89 ALA A CA 1
ATOM 670 C C . ALA A 1 89 ? -10.882 -4.431 21.389 1.00 77.88 8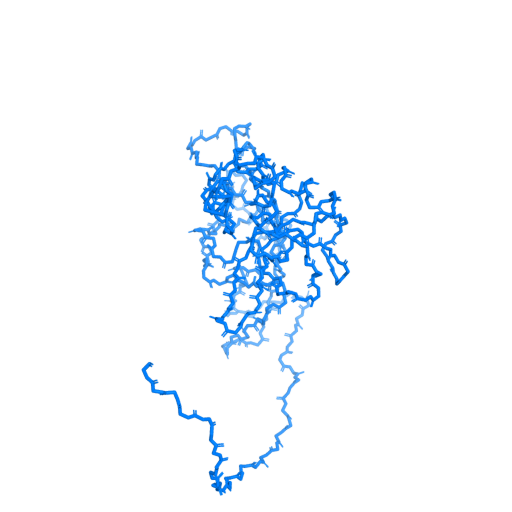9 ALA A C 1
ATOM 672 O O . ALA A 1 89 ? -11.449 -5.413 20.913 1.00 77.88 89 ALA A O 1
ATOM 673 N N . GLY A 1 90 ? -10.970 -3.223 20.815 1.00 92.12 90 GLY A N 1
ATOM 674 C CA . GLY A 1 90 ? -11.806 -2.952 19.641 1.00 92.12 90 GLY A CA 1
ATOM 675 C C . GLY A 1 90 ? -11.832 -1.480 19.221 1.00 92.12 90 GLY A C 1
ATOM 676 O O . GLY A 1 90 ? -11.350 -0.607 19.939 1.00 92.12 90 GLY A O 1
ATOM 677 N N . GLY A 1 91 ? -12.380 -1.213 18.035 1.00 93.94 91 GLY A N 1
ATOM 678 C CA . GLY A 1 91 ? -12.622 0.137 17.526 1.00 93.94 91 GLY A CA 1
ATOM 679 C C . GLY A 1 91 ? -13.794 0.848 18.216 1.00 93.94 91 GLY A C 1
ATOM 680 O O . GLY A 1 91 ? -14.559 0.206 18.941 1.00 93.94 91 GLY A O 1
ATOM 681 N N . PRO A 1 92 ? -13.984 2.159 17.968 1.00 94.00 92 PRO A N 1
ATOM 682 C CA . PRO A 1 92 ? -15.046 2.960 18.589 1.00 94.00 92 PRO A CA 1
ATOM 683 C C . PRO A 1 92 ? -16.470 2.403 18.445 1.00 94.00 92 PRO A C 1
ATOM 685 O O . PRO A 1 92 ? -17.325 2.681 19.281 1.00 94.00 92 PRO A O 1
ATOM 688 N N . ARG A 1 93 ? -16.744 1.618 17.396 1.00 92.69 93 ARG A N 1
ATOM 689 C CA . ARG A 1 93 ? -18.048 0.984 17.131 1.00 92.69 93 ARG A CA 1
ATOM 690 C C . ARG A 1 93 ? -17.977 -0.543 17.215 1.00 92.69 93 ARG A C 1
ATOM 692 O O . ARG A 1 93 ? -18.834 -1.231 16.664 1.00 92.69 93 ARG A O 1
ATOM 699 N N . GLY A 1 94 ? -16.952 -1.078 17.878 1.00 92.94 94 GLY A N 1
ATOM 700 C CA . GLY A 1 94 ? -16.701 -2.516 17.976 1.00 92.94 94 GLY A CA 1
ATOM 701 C C . GLY A 1 94 ? -15.978 -3.107 16.764 1.00 92.94 94 GLY A C 1
ATOM 702 O O . GLY A 1 94 ? -16.075 -4.309 16.525 1.00 92.94 94 GLY A O 1
ATOM 703 N N . GLU A 1 95 ? -15.270 -2.295 15.972 1.00 94.44 95 GLU A N 1
ATOM 704 C CA . GLU A 1 95 ? -14.473 -2.802 14.854 1.00 94.44 95 GLU A CA 1
ATOM 705 C C . GLU A 1 95 ? -13.320 -3.700 15.328 1.00 94.44 95 GLU A C 1
ATOM 707 O O . GLU A 1 95 ? -12.665 -3.435 16.336 1.00 94.44 95 GLU A O 1
ATOM 712 N N . THR A 1 96 ? -13.002 -4.731 14.548 1.00 95.88 96 THR A N 1
ATOM 713 C CA . THR A 1 96 ? -11.777 -5.515 14.732 1.00 95.88 96 THR A CA 1
ATOM 714 C C . THR A 1 96 ? -10.549 -4.656 14.417 1.00 95.88 96 THR A C 1
ATOM 716 O O . THR A 1 96 ? -10.476 -4.036 13.356 1.00 95.88 96 THR A O 1
ATOM 719 N N . LEU A 1 97 ? -9.573 -4.629 15.332 1.00 97.50 97 LEU A N 1
ATOM 720 C CA . LEU A 1 97 ? -8.327 -3.868 15.162 1.00 97.50 97 LEU A CA 1
ATOM 721 C C . LEU A 1 97 ? -7.187 -4.698 14.571 1.00 97.50 97 LEU A C 1
ATOM 723 O O . LEU A 1 97 ? -6.312 -4.152 13.905 1.00 97.50 97 LEU A O 1
ATOM 727 N N . VAL A 1 98 ? -7.181 -6.007 14.820 1.00 97.62 98 VAL A N 1
ATOM 728 C CA . VAL A 1 98 ? -6.127 -6.920 14.373 1.00 97.62 98 VAL A CA 1
ATOM 729 C C . VAL A 1 98 ? -6.759 -8.094 13.644 1.00 97.62 98 VAL A C 1
ATOM 731 O O . VAL A 1 98 ? -7.614 -8.787 14.189 1.00 97.62 98 VAL A O 1
ATOM 734 N N . PHE A 1 99 ? -6.323 -8.313 12.410 1.00 96.94 99 PHE A N 1
ATOM 735 C CA . PHE A 1 99 ? -6.786 -9.387 11.545 1.00 96.94 99 PHE A CA 1
ATOM 736 C C . PHE A 1 99 ? -5.698 -10.443 11.376 1.00 96.94 99 PHE A C 1
ATOM 738 O O . PHE A 1 99 ? -4.523 -10.119 11.193 1.00 96.94 99 PHE A O 1
ATOM 745 N N . SER A 1 100 ? -6.100 -11.711 11.346 1.00 96.31 100 SER A N 1
ATOM 746 C CA . SER A 1 100 ? -5.262 -12.760 10.772 1.00 96.31 100 SER A CA 1
ATOM 747 C C . SER A 1 100 ? -5.199 -12.578 9.258 1.00 96.31 100 SER A C 1
ATOM 749 O O . SER A 1 100 ? -6.229 -12.392 8.609 1.00 96.31 100 SER A O 1
ATOM 751 N N . ALA A 1 101 ? -4.007 -12.686 8.672 1.00 94.12 101 ALA A N 1
ATOM 752 C CA . ALA A 1 101 ? -3.837 -12.639 7.222 1.00 94.12 101 ALA A CA 1
ATOM 753 C C . ALA A 1 101 ? -4.607 -13.755 6.489 1.00 94.12 101 ALA A C 1
ATOM 755 O O . ALA A 1 101 ? -4.921 -13.594 5.315 1.00 94.12 101 ALA A O 1
ATOM 756 N N . ALA A 1 102 ? -4.933 -14.861 7.169 1.00 94.38 102 ALA A N 1
ATOM 757 C CA . ALA A 1 102 ? -5.746 -15.943 6.611 1.00 94.38 102 ALA A CA 1
ATOM 758 C C . ALA A 1 102 ? -7.246 -15.601 6.495 1.00 94.38 102 ALA A C 1
ATOM 760 O O . ALA A 1 102 ? -7.944 -16.213 5.689 1.00 94.38 102 ALA A O 1
ATOM 761 N N . ASP A 1 103 ? -7.733 -14.626 7.268 1.00 94.62 103 ASP A N 1
ATOM 762 C CA . ASP A 1 103 ? -9.160 -14.275 7.340 1.00 94.62 103 ASP A CA 1
ATOM 763 C C . ASP A 1 103 ? -9.529 -13.100 6.421 1.00 94.62 103 ASP A C 1
ATOM 765 O O . ASP A 1 103 ? -10.699 -12.730 6.289 1.00 94.62 103 ASP A O 1
ATOM 769 N N . VAL A 1 104 ? -8.533 -12.498 5.771 1.00 95.88 104 VAL A N 1
ATOM 770 C CA . VAL A 1 104 ? -8.696 -11.347 4.883 1.00 95.88 104 VAL A CA 1
ATOM 771 C C . VAL A 1 104 ? -8.074 -11.622 3.525 1.00 95.88 104 VAL A C 1
ATOM 773 O O . VAL A 1 104 ? -7.191 -12.461 3.370 1.00 95.88 104 VAL A O 1
ATOM 776 N N . ARG A 1 105 ? -8.516 -10.882 2.509 1.00 95.19 105 ARG A N 1
ATOM 777 C CA . ARG A 1 105 ? -7.910 -10.971 1.182 1.00 95.19 105 ARG A CA 1
ATOM 778 C C . ARG A 1 105 ? -6.797 -9.943 1.059 1.00 95.19 105 ARG A C 1
ATOM 780 O O . ARG A 1 105 ? -7.069 -8.743 1.053 1.00 95.19 105 ARG A O 1
ATOM 787 N N . ILE A 1 106 ? -5.559 -10.404 0.919 1.00 94.25 106 ILE A N 1
ATOM 788 C CA . ILE A 1 106 ? -4.421 -9.518 0.672 1.00 94.25 106 ILE A CA 1
ATOM 789 C C . ILE A 1 106 ? -4.466 -9.011 -0.771 1.00 94.25 106 ILE A C 1
ATOM 791 O O . ILE A 1 106 ? -4.697 -9.768 -1.716 1.00 94.25 106 ILE A O 1
ATOM 795 N N . LEU A 1 107 ? -4.270 -7.707 -0.944 1.00 93.44 107 LEU A N 1
ATOM 796 C CA . LEU A 1 107 ? -4.188 -7.050 -2.244 1.00 93.44 107 LEU A CA 1
ATOM 797 C C . LEU A 1 107 ? -2.747 -6.607 -2.515 1.00 93.44 107 LEU A C 1
ATOM 799 O O . LEU A 1 107 ? -1.902 -6.595 -1.621 1.00 93.44 107 LEU A O 1
ATOM 803 N N . SER A 1 108 ? -2.474 -6.187 -3.752 1.00 91.88 108 SER A N 1
ATOM 804 C CA . SER A 1 108 ? -1.281 -5.374 -4.017 1.00 91.88 108 SER A CA 1
ATOM 805 C C . SER A 1 108 ? -1.280 -4.155 -3.080 1.00 91.88 108 SER A C 1
ATOM 807 O O . SER A 1 108 ? -2.356 -3.590 -2.862 1.00 91.88 108 SER A O 1
ATOM 809 N N . PRO A 1 109 ? -0.122 -3.705 -2.556 1.00 90.19 109 PRO A N 1
ATOM 810 C CA . PRO A 1 109 ? -0.051 -2.488 -1.746 1.00 90.19 109 PRO A CA 1
ATOM 811 C C . PRO A 1 109 ? -0.662 -1.270 -2.449 1.00 90.19 109 PRO A C 1
ATOM 813 O O . PRO A 1 109 ? -1.222 -0.391 -1.808 1.00 90.19 109 PRO A O 1
ATOM 816 N N . LEU A 1 110 ? -0.597 -1.222 -3.781 1.00 91.88 110 LEU A N 1
ATOM 817 C CA . LEU A 1 110 ? -1.250 -0.206 -4.598 1.00 91.88 110 LEU A CA 1
ATOM 818 C C . LEU A 1 110 ? -2.086 -0.899 -5.676 1.00 91.88 110 LEU A C 1
ATOM 820 O O . LEU A 1 110 ? -1.582 -1.130 -6.770 1.00 91.88 110 LEU A O 1
ATOM 824 N N . PRO A 1 111 ? -3.364 -1.230 -5.411 1.00 90.12 111 PRO A N 1
ATOM 825 C CA . PRO A 1 111 ? -4.184 -1.966 -6.376 1.00 90.12 111 PRO A CA 1
ATOM 826 C C . PRO A 1 111 ? -4.526 -1.181 -7.647 1.00 90.12 111 PRO A C 1
ATOM 828 O O . PRO A 1 111 ? -4.904 -1.780 -8.643 1.00 90.12 111 PRO A O 1
ATOM 831 N N . ARG A 1 112 ? -4.464 0.155 -7.594 1.00 91.44 112 ARG A N 1
ATOM 832 C CA . ARG A 1 112 ? -4.672 1.055 -8.740 1.00 91.44 112 ARG A CA 1
ATOM 833 C C . ARG A 1 112 ? -3.743 2.264 -8.621 1.00 91.44 112 ARG A C 1
ATOM 835 O O . ARG A 1 112 ? -4.190 3.320 -8.181 1.00 91.44 112 ARG A O 1
ATOM 842 N N . PRO A 1 113 ? -2.438 2.127 -8.905 1.00 93.19 113 PRO A N 1
ATOM 843 C CA . PRO A 1 113 ? -1.522 3.260 -8.847 1.00 93.19 113 PRO A CA 1
ATOM 844 C C . PRO A 1 113 ? -1.912 4.320 -9.888 1.00 93.19 113 PRO A C 1
ATOM 846 O O . PRO A 1 113 ? -2.606 4.041 -10.857 1.00 93.19 113 PRO A O 1
ATOM 849 N N . ARG A 1 114 ? -1.447 5.561 -9.726 1.00 93.69 114 ARG A N 1
ATOM 850 C CA . ARG A 1 114 ? -1.752 6.637 -10.696 1.00 93.69 114 ARG A CA 1
ATOM 851 C C . ARG A 1 114 ? -0.973 6.516 -12.002 1.00 93.69 114 ARG A C 1
ATOM 853 O O . ARG A 1 114 ? -1.405 6.995 -13.043 1.00 93.69 114 ARG A O 1
ATOM 860 N N . SER A 1 115 ? 0.217 5.936 -11.926 1.00 94.25 115 SER A N 1
ATOM 861 C CA . SER A 1 115 ? 1.107 5.703 -13.054 1.00 94.25 115 SER A CA 1
ATOM 862 C C . SER A 1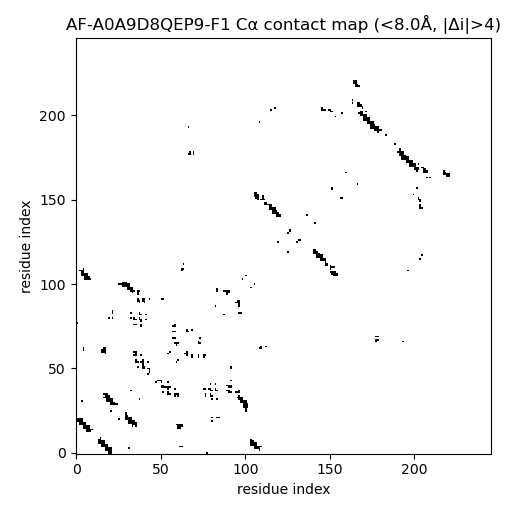 115 ? 2.027 4.552 -12.696 1.00 94.25 115 SER A C 1
ATOM 864 O O . SER A 1 115 ? 2.442 4.425 -11.547 1.00 94.25 115 SER A O 1
ATOM 866 N N . ILE A 1 116 ? 2.404 3.777 -13.705 1.00 94.94 116 ILE A N 1
ATOM 867 C CA . ILE A 1 116 ? 3.447 2.759 -13.610 1.00 94.94 116 ILE A CA 1
ATOM 868 C C . ILE A 1 116 ? 4.503 3.093 -14.655 1.00 94.94 116 ILE A C 1
ATOM 870 O O . ILE A 1 116 ? 4.167 3.437 -15.793 1.00 94.94 116 ILE A O 1
ATOM 874 N N . ARG A 1 117 ? 5.769 3.045 -14.249 1.00 94.56 117 ARG A N 1
ATOM 875 C CA . ARG A 1 117 ? 6.929 3.201 -15.125 1.00 94.56 117 ARG A CA 1
ATOM 876 C C . ARG A 1 117 ? 7.803 1.984 -14.920 1.00 94.56 117 ARG A C 1
ATOM 878 O O . ARG A 1 117 ? 8.349 1.825 -13.835 1.00 94.56 117 ARG A O 1
ATOM 885 N N . ASP A 1 118 ? 7.868 1.149 -15.942 1.00 93.00 118 ASP A N 1
ATOM 886 C CA . ASP A 1 118 ? 8.746 -0.012 -15.949 1.00 93.00 118 ASP A CA 1
ATOM 887 C C . ASP A 1 118 ? 10.032 0.361 -16.690 1.00 93.00 118 ASP A C 1
ATOM 889 O O . ASP A 1 118 ? 9.985 0.864 -17.820 1.00 93.00 118 ASP A O 1
ATOM 893 N N . TYR A 1 119 ? 11.155 0.201 -15.996 1.00 91.94 119 TYR A N 1
ATOM 894 C CA . TYR A 1 119 ? 12.473 0.659 -16.398 1.00 91.94 119 TYR A CA 1
ATOM 895 C C . TYR A 1 119 ? 13.355 -0.525 -16.780 1.00 91.94 119 TYR A C 1
ATOM 897 O O . TYR A 1 119 ? 13.560 -1.455 -16.009 1.00 91.94 119 TYR A O 1
ATOM 905 N N . SER A 1 120 ? 13.993 -0.431 -17.941 1.00 88.62 120 SER A N 1
ATOM 906 C CA . SER A 1 120 ? 14.981 -1.415 -18.380 1.00 88.62 120 SER A CA 1
ATOM 907 C C . SER A 1 120 ? 16.367 -1.042 -17.856 1.00 88.62 120 SER A C 1
ATOM 909 O O . SER A 1 120 ? 17.182 -0.497 -18.594 1.00 88.62 120 SER A O 1
ATOM 911 N N . THR A 1 121 ? 16.622 -1.288 -16.571 1.00 89.19 121 THR A N 1
ATOM 912 C CA . THR A 1 121 ? 17.887 -0.921 -15.898 1.00 89.19 121 THR A CA 1
ATOM 913 C C . THR A 1 121 ? 18.814 -2.105 -15.622 1.00 89.19 121 THR A C 1
ATOM 915 O O . THR A 1 121 ? 19.987 -1.897 -15.323 1.00 89.19 121 THR A O 1
ATOM 918 N N . TYR A 1 122 ? 18.331 -3.343 -15.756 1.00 89.31 122 TYR A N 1
ATOM 919 C CA . TYR A 1 122 ? 19.140 -4.548 -15.563 1.00 89.31 122 TYR A CA 1
ATOM 920 C C . TYR A 1 122 ? 19.890 -4.913 -16.849 1.00 89.31 122 TYR A C 1
ATOM 922 O O . TYR A 1 122 ? 19.327 -5.471 -17.793 1.00 89.31 122 TYR A O 1
ATOM 930 N N . GLU A 1 123 ? 21.182 -4.590 -16.884 1.00 89.44 123 GLU A N 1
ATOM 931 C CA . GLU A 1 123 ? 22.050 -4.802 -18.045 1.00 89.44 123 GLU A CA 1
ATOM 932 C C . GLU A 1 123 ? 22.116 -6.269 -18.491 1.00 89.44 123 GLU A C 1
ATOM 934 O O . GLU A 1 123 ? 22.035 -6.548 -19.691 1.00 89.44 123 GLU A O 1
ATOM 939 N N . GLU A 1 124 ? 22.231 -7.206 -17.553 1.00 89.69 124 GLU A N 1
ATOM 940 C CA . GLU A 1 124 ? 22.300 -8.634 -17.865 1.00 89.69 124 GLU A CA 1
ATOM 941 C C . GLU A 1 124 ? 21.014 -9.119 -18.546 1.00 89.69 124 GLU A C 1
ATOM 943 O O . GLU A 1 124 ? 21.076 -9.702 -19.630 1.00 89.69 124 GLU A O 1
ATOM 948 N N . HIS A 1 125 ? 19.846 -8.766 -17.991 1.00 87.88 125 HIS A N 1
ATOM 949 C CA . HIS A 1 125 ? 18.549 -9.060 -18.607 1.00 87.88 125 HIS A CA 1
ATOM 950 C C . HIS A 1 125 ? 18.476 -8.497 -20.032 1.00 87.88 125 HIS A C 1
ATOM 952 O O . HIS A 1 125 ? 18.108 -9.207 -20.968 1.00 87.88 125 HIS A O 1
ATOM 958 N N . MET A 1 126 ? 18.898 -7.246 -20.235 1.00 85.69 126 MET A N 1
ATOM 959 C CA . MET A 1 126 ? 18.873 -6.618 -21.557 1.00 85.69 126 MET A CA 1
ATOM 960 C C . MET A 1 126 ? 19.833 -7.264 -22.552 1.00 85.69 126 MET A C 1
ATOM 962 O O . MET A 1 126 ? 19.491 -7.366 -23.729 1.00 85.69 126 MET A O 1
ATOM 966 N N . SER A 1 127 ? 20.987 -7.750 -22.097 1.00 87.31 127 SER A N 1
ATOM 967 C CA . SER A 1 127 ? 21.984 -8.417 -22.945 1.00 87.31 127 SER A CA 1
ATOM 968 C C . SER A 1 127 ? 21.442 -9.687 -23.607 1.00 87.31 127 SER A C 1
ATOM 970 O O . SER A 1 127 ? 21.862 -10.013 -24.714 1.00 87.31 127 SER A O 1
ATOM 972 N N . THR A 1 128 ? 20.457 -10.358 -22.993 1.00 84.56 128 THR A N 1
ATOM 973 C CA . THR A 1 128 ? 19.798 -11.542 -23.582 1.00 84.56 128 THR A CA 1
ATOM 974 C C . THR A 1 128 ? 19.019 -11.220 -24.861 1.00 84.56 128 THR A C 1
ATOM 976 O O . THR A 1 128 ? 18.928 -12.051 -25.762 1.00 84.56 128 THR A O 1
ATOM 979 N N . ARG A 1 129 ? 18.467 -10.002 -24.960 1.00 79.31 129 ARG A N 1
ATOM 980 C CA . ARG A 1 129 ? 17.662 -9.534 -26.102 1.00 79.31 129 ARG A CA 1
ATOM 981 C C . ARG A 1 129 ? 18.442 -8.581 -27.012 1.00 79.31 129 ARG A C 1
ATOM 983 O O . ARG A 1 129 ? 18.139 -8.481 -28.199 1.00 79.31 129 ARG A O 1
ATOM 990 N N . ARG A 1 130 ? 19.407 -7.844 -26.456 1.00 83.38 130 ARG A N 1
ATOM 991 C CA . ARG A 1 130 ? 20.238 -6.834 -27.125 1.00 83.38 130 ARG A CA 1
ATOM 992 C C . ARG A 1 130 ? 21.670 -6.877 -26.571 1.00 83.38 130 ARG A C 1
ATOM 994 O O . ARG A 1 130 ? 21.971 -6.134 -25.635 1.00 83.38 130 ARG A O 1
ATOM 1001 N N . PRO A 1 131 ? 22.544 -7.733 -27.135 1.00 86.38 131 PRO A N 1
ATOM 1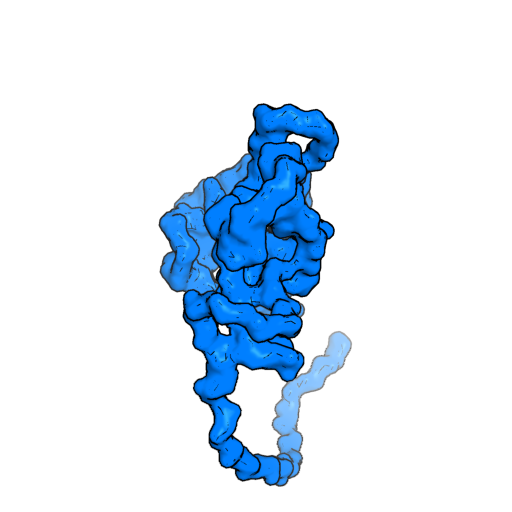002 C CA . PRO A 1 131 ? 23.930 -7.867 -26.682 1.00 86.38 131 PRO A CA 1
ATOM 1003 C C . PRO A 1 131 ? 24.699 -6.543 -26.770 1.00 86.38 131 PRO A C 1
ATOM 1005 O O . PRO A 1 131 ? 25.363 -6.138 -25.817 1.00 86.38 131 PRO A O 1
ATOM 1008 N N . GLU A 1 132 ? 24.533 -5.828 -27.885 1.00 89.31 132 GLU A N 1
ATOM 1009 C CA . GLU A 1 132 ? 25.060 -4.479 -28.082 1.00 89.31 132 GLU A CA 1
ATOM 1010 C C . GLU A 1 132 ? 24.030 -3.436 -27.643 1.00 89.31 132 GLU A C 1
ATOM 1012 O O . GLU A 1 132 ? 22.875 -3.442 -28.086 1.00 89.31 132 GLU A O 1
ATOM 1017 N N . LYS A 1 133 ? 24.447 -2.521 -26.763 1.00 87.62 133 LYS A N 1
ATOM 1018 C CA . LYS A 1 133 ? 23.565 -1.502 -26.189 1.00 87.62 133 LYS A CA 1
ATOM 1019 C C . LYS A 1 133 ? 23.867 -0.144 -26.810 1.00 87.62 133 LYS A C 1
ATOM 1021 O O . LYS A 1 133 ? 25.033 0.241 -26.891 1.00 87.62 133 LYS A O 1
ATOM 1026 N N . PRO A 1 134 ? 22.840 0.614 -27.229 1.00 86.94 134 PRO A N 1
ATOM 1027 C CA . PRO A 1 134 ? 23.062 1.975 -27.688 1.00 86.94 134 PRO A CA 1
ATOM 1028 C C . PRO A 1 134 ? 23.578 2.832 -26.518 1.00 86.94 134 PRO A C 1
ATOM 1030 O O . PRO A 1 134 ? 23.122 2.626 -25.390 1.00 86.94 134 PRO A O 1
ATOM 1033 N N . PRO A 1 135 ? 24.440 3.840 -26.754 1.00 89.38 135 PRO A N 1
ATOM 1034 C CA . PRO A 1 135 ? 25.010 4.668 -25.684 1.00 89.38 135 PRO A CA 1
ATOM 1035 C C . PRO A 1 135 ? 23.973 5.264 -24.722 1.00 89.38 135 PRO A C 1
ATOM 1037 O O . PRO A 1 135 ? 24.212 5.352 -23.522 1.00 89.38 135 PRO A O 1
ATOM 1040 N N . VAL A 1 136 ? 22.780 5.606 -25.225 1.00 88.69 136 VAL A N 1
ATOM 1041 C CA . VAL A 1 136 ? 21.671 6.143 -24.417 1.00 88.69 136 VAL A CA 1
ATOM 1042 C C . VAL A 1 136 ? 21.274 5.241 -23.243 1.00 88.69 136 VAL A C 1
ATOM 1044 O O . VAL A 1 136 ? 20.836 5.762 -22.225 1.00 88.69 136 VAL A O 1
ATOM 1047 N N . PHE A 1 137 ? 21.473 3.921 -23.343 1.00 88.00 137 PHE A N 1
ATOM 1048 C CA . PHE A 1 137 ? 21.184 2.973 -22.264 1.00 88.00 137 PHE A CA 1
ATOM 1049 C C . PHE A 1 137 ? 21.943 3.312 -20.971 1.00 88.00 137 PHE A C 1
ATOM 1051 O O . PHE A 1 137 ? 21.385 3.206 -19.884 1.00 88.00 137 PHE A O 1
ATOM 1058 N N . TYR A 1 138 ? 23.188 3.783 -21.089 1.00 90.31 138 TYR A N 1
ATOM 1059 C CA . TYR A 1 138 ? 24.033 4.142 -19.945 1.00 90.31 138 TYR A CA 1
ATOM 1060 C C . TYR A 1 138 ? 23.849 5.596 -19.482 1.00 90.31 138 TYR A C 1
ATOM 1062 O O . TYR A 1 138 ? 24.362 5.979 -18.434 1.00 90.31 138 TYR A O 1
ATOM 1070 N N . HIS A 1 139 ? 23.117 6.413 -20.245 1.00 88.31 139 HIS A N 1
ATOM 1071 C CA . HIS A 1 139 ? 22.897 7.831 -19.940 1.00 88.31 139 HIS A CA 1
ATOM 1072 C C . HIS A 1 139 ? 21.465 8.149 -19.500 1.00 88.31 139 HIS A C 1
ATOM 1074 O O . HIS A 1 139 ? 21.237 9.173 -18.858 1.00 88.31 139 HIS A O 1
ATOM 1080 N N . ALA A 1 140 ? 20.495 7.299 -19.832 1.00 86.31 140 ALA A N 1
ATOM 1081 C CA . ALA A 1 140 ? 19.102 7.485 -19.467 1.00 86.31 140 ALA A CA 1
ATOM 1082 C C . ALA A 1 140 ? 18.442 6.145 -19.140 1.00 86.31 140 ALA A C 1
ATOM 1084 O O . ALA A 1 140 ? 18.488 5.201 -19.926 1.00 86.31 140 ALA A O 1
ATOM 1085 N N . ALA A 1 141 ? 17.743 6.097 -18.005 1.00 86.06 141 ALA A N 1
ATOM 1086 C CA . ALA A 1 141 ? 16.921 4.952 -17.644 1.00 86.06 141 ALA A CA 1
ATOM 1087 C C . ALA A 1 141 ? 15.683 4.909 -18.556 1.00 86.06 141 ALA A C 1
ATOM 1089 O O . ALA A 1 141 ? 14.692 5.613 -18.334 1.00 86.06 141 ALA A O 1
ATOM 1090 N N . THR A 1 142 ? 15.752 4.110 -19.621 1.00 87.50 142 THR A N 1
ATOM 1091 C CA . THR A 1 142 ? 14.637 3.949 -20.556 1.00 87.50 142 THR A CA 1
ATOM 1092 C C . THR A 1 142 ? 13.478 3.242 -19.869 1.00 87.50 142 THR A C 1
ATOM 1094 O O . THR A 1 142 ? 13.675 2.209 -19.229 1.00 87.50 142 THR A O 1
ATOM 1097 N N . CYS A 1 143 ? 12.271 3.778 -20.029 1.00 91.62 143 CYS A N 1
ATOM 1098 C CA . CYS A 1 143 ? 11.055 3.178 -19.498 1.00 91.62 143 CYS A CA 1
ATOM 1099 C C . CYS A 1 143 ? 9.901 3.265 -20.486 1.00 91.62 143 CYS A C 1
ATOM 1101 O O . CYS A 1 143 ? 9.895 4.097 -21.399 1.00 91.62 143 CYS A O 1
ATOM 1103 N N . TYR A 1 144 ? 8.879 2.454 -20.245 1.00 91.12 144 TYR A N 1
ATOM 1104 C CA . TYR A 1 144 ? 7.569 2.614 -20.860 1.00 91.12 144 TYR A CA 1
ATOM 1105 C C . TYR A 1 144 ? 6.490 2.817 -19.791 1.00 91.12 144 TYR A C 1
ATOM 1107 O O . TYR A 1 144 ? 6.709 2.648 -18.589 1.00 91.12 144 TYR A O 1
ATOM 1115 N N . LYS A 1 145 ? 5.314 3.278 -20.228 1.00 94.19 145 LYS A N 1
ATOM 1116 C CA . LYS A 1 145 ? 4.144 3.426 -19.356 1.00 94.19 145 LYS A CA 1
ATOM 1117 C C . LYS A 1 145 ? 3.462 2.070 -19.221 1.00 94.19 145 LYS A C 1
ATOM 1119 O O . LYS A 1 145 ? 2.950 1.561 -20.214 1.00 94.19 145 LYS A O 1
ATOM 1124 N N . GLY A 1 146 ? 3.435 1.529 -18.008 1.00 91.38 146 GLY A N 1
ATOM 1125 C CA . GLY A 1 146 ? 2.631 0.351 -17.687 1.00 91.38 146 GLY A CA 1
ATOM 1126 C C . GLY A 1 146 ? 1.146 0.699 -17.566 1.00 91.38 146 GLY A C 1
ATOM 1127 O O . GLY A 1 146 ? 0.788 1.873 -17.434 1.00 91.38 146 GLY A O 1
ATOM 1128 N N . ASN A 1 147 ? 0.283 -0.319 -17.588 1.00 91.62 147 ASN A N 1
ATOM 1129 C CA . ASN A 1 147 ? -1.158 -0.156 -17.396 1.00 91.62 147 ASN A CA 1
ATOM 1130 C C . ASN A 1 147 ? -1.515 -0.174 -15.894 1.00 91.62 147 ASN A C 1
ATOM 1132 O O . ASN A 1 147 ? -1.439 -1.239 -15.278 1.00 91.62 147 ASN A O 1
ATOM 1136 N N . PRO A 1 148 ? -1.951 0.950 -15.293 1.00 92.00 148 PRO A N 1
ATOM 1137 C CA . PRO A 1 148 ? -2.288 0.986 -13.872 1.00 92.00 148 PRO A CA 1
ATOM 1138 C C . PRO A 1 148 ? -3.551 0.198 -13.495 1.00 92.00 148 PRO A C 1
ATOM 1140 O O . PRO A 1 148 ? -3.736 -0.122 -12.324 1.00 92.00 148 PRO A O 1
ATOM 1143 N N . GLU A 1 149 ? -4.392 -0.155 -14.470 1.00 89.69 149 GLU A N 1
ATOM 1144 C CA . GLU A 1 149 ? -5.592 -0.978 -14.263 1.00 89.69 149 GLU A CA 1
ATOM 1145 C C . GLU A 1 149 ? -5.299 -2.488 -14.296 1.00 89.69 149 GLU A C 1
ATOM 1147 O O . GLU A 1 149 ? -6.169 -3.295 -13.981 1.00 89.69 149 GLU A O 1
ATOM 1152 N N . ALA A 1 150 ? -4.078 -2.889 -14.667 1.00 88.88 150 ALA A N 1
ATOM 1153 C CA . ALA A 1 150 ? -3.677 -4.292 -14.787 1.00 88.88 150 ALA A CA 1
ATOM 1154 C C . ALA A 1 150 ? -2.902 -4.805 -13.559 1.00 88.88 150 ALA A C 1
ATOM 1156 O O . ALA A 1 150 ? -2.097 -5.727 -13.671 1.00 88.88 150 ALA A O 1
ATOM 1157 N N . VAL A 1 151 ? -3.116 -4.210 -12.381 1.00 89.06 151 VAL A N 1
ATOM 1158 C CA . VAL A 1 151 ? -2.429 -4.619 -11.149 1.00 89.06 151 VAL A CA 1
ATOM 1159 C C . VAL A 1 151 ? -3.215 -5.715 -10.428 1.00 89.06 151 VAL A C 1
ATOM 1161 O O . VAL A 1 151 ? -4.310 -5.493 -9.911 1.00 89.06 151 VAL A O 1
ATOM 1164 N N . GLY A 1 152 ? -2.627 -6.910 -10.373 1.00 86.44 152 GLY A N 1
ATOM 1165 C CA . GLY A 1 152 ? -3.135 -8.047 -9.606 1.00 86.44 152 GLY A CA 1
ATOM 1166 C C . GLY A 1 152 ? -2.700 -8.027 -8.138 1.00 86.44 152 GLY A C 1
ATOM 1167 O O . GLY A 1 152 ? -1.704 -7.406 -7.773 1.00 86.44 152 GLY A O 1
ATOM 1168 N N . GLY A 1 153 ? -3.461 -8.715 -7.283 1.00 85.25 153 GLY A N 1
ATOM 1169 C CA . GLY A 1 153 ? -3.014 -9.062 -5.929 1.00 85.25 153 GLY A CA 1
ATOM 1170 C C . GLY A 1 153 ? -2.099 -10.295 -5.931 1.00 85.25 153 GLY A C 1
ATOM 1171 O O . GLY A 1 153 ? -2.055 -10.996 -6.941 1.00 85.25 1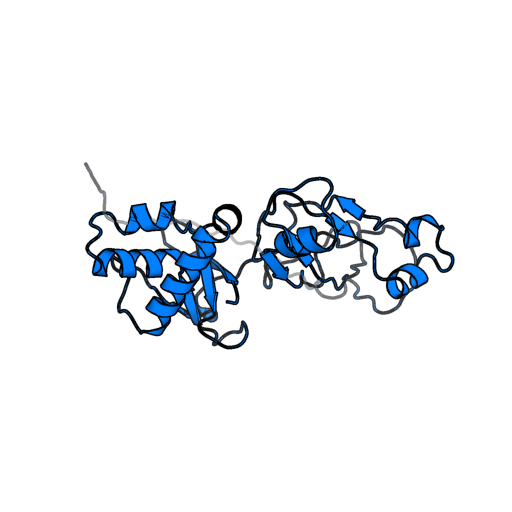53 GLY A O 1
ATOM 1172 N N . PRO A 1 154 ? -1.413 -10.588 -4.811 1.00 83.94 154 PRO A N 1
ATOM 1173 C CA . PRO A 1 154 ? -0.469 -11.709 -4.714 1.00 83.94 154 PRO A CA 1
ATOM 1174 C C . PRO A 1 154 ? -1.111 -13.069 -5.029 1.00 83.94 154 PRO A C 1
ATOM 1176 O O . PRO A 1 154 ? -0.505 -13.882 -5.715 1.00 83.94 154 PRO A O 1
ATOM 1179 N N . ASP A 1 155 ? -2.365 -13.264 -4.613 1.00 82.56 155 ASP A N 1
ATOM 1180 C CA . ASP A 1 155 ? -3.135 -14.496 -4.846 1.00 82.56 155 ASP A CA 1
ATOM 1181 C C . ASP A 1 155 ? -4.206 -14.322 -5.942 1.00 82.56 155 ASP A C 1
ATOM 1183 O O . ASP A 1 155 ? -5.161 -15.096 -6.049 1.00 82.56 155 ASP A O 1
ATOM 1187 N N . GLY A 1 156 ? -4.112 -13.241 -6.723 1.00 82.88 156 GLY A N 1
ATOM 1188 C CA . GLY A 1 156 ? -5.055 -12.950 -7.795 1.00 82.88 156 GLY A CA 1
ATOM 1189 C C . GLY A 1 156 ? -4.859 -13.884 -8.993 1.00 82.88 156 GLY A C 1
ATOM 1190 O O . GLY A 1 156 ? -3.726 -14.248 -9.310 1.00 82.88 156 GLY A O 1
ATOM 1191 N N . PRO A 1 157 ? -5.933 -14.256 -9.713 1.00 84.50 157 PRO A N 1
ATOM 1192 C CA . PRO A 1 157 ? -5.779 -15.020 -10.940 1.00 84.50 157 PRO A CA 1
ATOM 1193 C C . PRO A 1 157 ? -5.087 -14.170 -12.011 1.00 84.50 157 PRO A C 1
ATOM 1195 O O . PRO A 1 157 ? -5.441 -13.008 -12.218 1.00 84.50 157 PRO A O 1
ATOM 1198 N N . ILE A 1 158 ? -4.161 -14.779 -12.748 1.00 81.94 158 ILE A N 1
ATOM 1199 C CA . ILE A 1 158 ? -3.617 -14.205 -13.982 1.00 81.94 158 ILE A CA 1
ATOM 1200 C C . ILE A 1 158 ? -4.433 -14.747 -15.146 1.00 81.94 158 ILE A C 1
ATOM 1202 O O . ILE A 1 158 ? -4.520 -15.957 -15.365 1.00 81.94 158 ILE A O 1
ATOM 1206 N N . LEU A 1 159 ? -5.065 -13.842 -15.887 1.00 83.00 159 LEU A N 1
ATOM 1207 C CA . LEU A 1 159 ? -5.837 -14.214 -17.062 1.00 83.00 159 LEU A CA 1
ATOM 1208 C C . LEU A 1 159 ? -4.881 -14.503 -18.214 1.00 83.00 159 LEU A C 1
ATOM 1210 O O . LEU A 1 159 ? -4.228 -13.601 -18.726 1.00 83.00 159 LEU A O 1
ATOM 1214 N N . TYR A 1 160 ? -4.829 -15.768 -18.625 1.00 86.19 160 TYR A N 1
ATOM 1215 C CA . TYR A 1 160 ? -4.036 -16.204 -19.768 1.00 86.19 160 TYR A CA 1
ATOM 1216 C C . TYR A 1 160 ? -4.667 -15.680 -21.074 1.00 86.19 160 TYR A C 1
ATOM 1218 O O . TYR A 1 160 ? -5.790 -16.087 -21.400 1.00 86.19 160 TYR A O 1
ATOM 1226 N N . PRO A 1 161 ? -3.999 -14.810 -21.851 1.00 86.25 161 PRO A N 1
ATOM 1227 C CA . PRO A 1 161 ? -4.565 -14.262 -23.070 1.00 86.25 161 PRO A CA 1
ATOM 1228 C C . PRO A 1 161 ? -4.696 -15.325 -24.145 1.00 86.25 161 PRO A C 1
ATOM 1230 O O . PRO A 1 161 ? -3.783 -16.103 -24.404 1.00 86.25 161 PRO A O 1
ATOM 1233 N N . ALA A 1 162 ? -5.849 -15.331 -24.808 1.00 91.31 162 ALA A N 1
ATOM 1234 C CA . ALA A 1 162 ? -6.199 -16.381 -25.758 1.00 91.31 162 ALA A CA 1
ATOM 1235 C C . ALA A 1 162 ? -5.324 -16.406 -27.026 1.00 91.31 162 ALA A C 1
ATOM 1237 O O . ALA A 1 162 ? -5.388 -17.380 -27.768 1.00 91.31 162 ALA A O 1
ATOM 1238 N N . TYR A 1 163 ? -4.550 -15.349 -27.288 1.00 90.19 163 TYR A N 1
ATOM 1239 C CA . TYR A 1 163 ? -3.744 -15.192 -28.502 1.00 90.19 163 TYR A CA 1
ATOM 1240 C C . TYR A 1 163 ? -2.303 -15.712 -28.378 1.00 90.19 163 TYR A C 1
ATOM 1242 O O . TYR A 1 163 ? -1.550 -15.613 -29.343 1.00 90.19 163 TYR A O 1
ATOM 1250 N N . THR A 1 164 ? -1.890 -16.221 -27.215 1.00 88.69 164 THR A N 1
ATOM 1251 C CA . THR A 1 164 ? -0.543 -16.770 -27.002 1.00 88.69 164 THR A CA 1
ATOM 1252 C C . THR A 1 164 ? -0.624 -18.160 -26.375 1.00 88.69 164 THR A C 1
ATOM 1254 O O . THR A 1 164 ? -1.628 -18.504 -25.756 1.00 88.69 164 THR A O 1
ATOM 1257 N N . ASP A 1 165 ? 0.434 -18.950 -26.549 1.00 90.50 165 ASP A N 1
ATOM 1258 C CA . ASP A 1 165 ? 0.708 -20.187 -25.800 1.00 90.50 165 ASP A CA 1
ATOM 1259 C C . ASP A 1 165 ? 1.949 -20.039 -24.899 1.00 90.50 165 ASP A C 1
ATOM 1261 O O . ASP A 1 165 ? 2.354 -20.997 -24.231 1.00 90.50 165 ASP A O 1
ATOM 1265 N N . TRP A 1 166 ? 2.526 -18.831 -24.854 1.00 85.44 166 TRP A N 1
ATOM 1266 C CA . TRP A 1 166 ? 3.693 -18.478 -24.054 1.00 85.44 166 TRP A CA 1
ATOM 1267 C C . TRP A 1 166 ? 3.393 -17.333 -23.089 1.00 85.44 166 TRP A C 1
ATOM 1269 O O . TRP A 1 166 ? 2.775 -16.328 -23.454 1.00 85.44 166 TRP A O 1
ATOM 1279 N N . LEU A 1 167 ? 3.886 -17.505 -21.867 1.00 85.50 167 LEU A N 1
ATOM 1280 C CA . LEU A 1 167 ? 3.837 -16.554 -20.770 1.00 85.50 167 LEU A CA 1
ATOM 1281 C C . LEU A 1 167 ? 5.257 -16.409 -20.214 1.00 85.50 167 LEU A C 1
ATOM 1283 O O . LEU A 1 167 ? 5.846 -17.417 -19.826 1.00 85.50 167 LEU A O 1
ATOM 1287 N N . ASP A 1 168 ? 5.784 -15.185 -20.196 1.00 83.50 168 ASP A N 1
ATOM 1288 C CA . ASP A 1 168 ? 7.139 -14.873 -19.723 1.00 83.50 168 ASP A CA 1
ATOM 1289 C C . ASP A 1 168 ? 7.043 -14.032 -18.441 1.00 83.50 168 ASP A C 1
ATOM 1291 O O . ASP A 1 168 ? 6.575 -12.888 -18.507 1.00 83.50 168 ASP A O 1
ATOM 1295 N N . PRO A 1 169 ? 7.368 -14.601 -17.268 1.00 84.12 169 PRO A N 1
ATOM 1296 C CA . PRO A 1 169 ? 7.391 -13.842 -16.035 1.00 84.12 169 PRO A CA 1
ATOM 1297 C C . PRO A 1 169 ? 8.645 -12.966 -15.952 1.00 84.12 169 PRO A C 1
ATOM 1299 O O . PRO A 1 169 ? 9.760 -13.430 -16.184 1.00 84.12 169 PRO A O 1
ATOM 1302 N N . GLU A 1 170 ? 8.477 -11.715 -15.534 1.00 85.00 170 GLU A N 1
ATOM 1303 C CA . GLU A 1 170 ? 9.584 -10.792 -15.278 1.00 85.00 170 GLU A CA 1
ATOM 1304 C C . GLU A 1 170 ? 9.670 -10.550 -13.759 1.00 85.00 170 GLU A C 1
ATOM 1306 O O . GLU A 1 170 ? 8.690 -10.193 -13.100 1.00 85.00 170 GLU A O 1
ATOM 1311 N N . LEU A 1 171 ? 10.841 -10.829 -13.172 1.00 87.69 171 LEU A N 1
ATOM 1312 C CA . LEU A 1 171 ? 11.121 -10.511 -11.772 1.00 87.69 171 LEU A CA 1
ATOM 1313 C C . LEU A 1 171 ? 11.628 -9.075 -11.691 1.00 87.69 171 LEU A C 1
ATOM 1315 O O . LEU A 1 171 ? 12.686 -8.755 -12.231 1.00 87.69 171 LEU A O 1
ATOM 1319 N N . GLU A 1 172 ? 10.911 -8.237 -10.954 1.00 89.44 172 GLU A N 1
ATOM 1320 C CA . GLU A 1 172 ? 11.243 -6.825 -10.809 1.00 89.44 172 GLU A CA 1
ATOM 1321 C C . GLU A 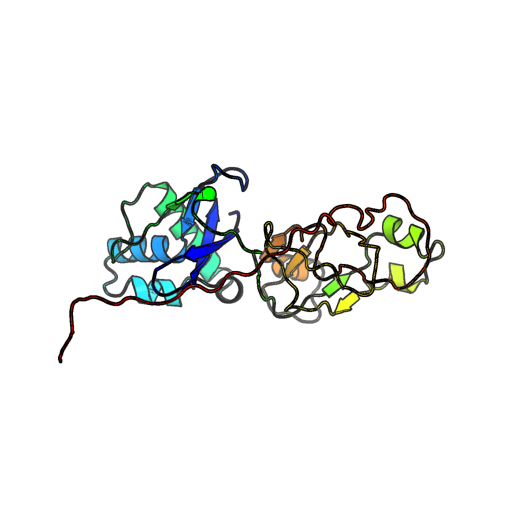1 172 ? 11.261 -6.393 -9.337 1.00 89.44 172 GLU A C 1
ATOM 1323 O O . GLU A 1 172 ? 10.717 -7.051 -8.447 1.00 89.44 172 GLU A O 1
ATOM 1328 N N . LEU A 1 173 ? 11.862 -5.227 -9.094 1.00 90.94 173 LEU A N 1
ATOM 1329 C CA . LEU A 1 173 ? 11.747 -4.476 -7.850 1.00 90.94 173 LEU A CA 1
ATOM 1330 C C . LEU A 1 173 ? 11.046 -3.151 -8.153 1.00 90.94 173 LEU A C 1
ATOM 1332 O O . LEU A 1 173 ? 11.569 -2.320 -8.894 1.00 90.94 173 LEU A O 1
ATOM 1336 N N . ALA A 1 174 ? 9.887 -2.919 -7.543 1.00 92.88 174 ALA A N 1
ATOM 1337 C CA . ALA A 1 174 ? 9.155 -1.672 -7.701 1.00 92.88 174 ALA A CA 1
ATOM 1338 C C . ALA A 1 174 ? 9.496 -0.685 -6.581 1.00 92.88 174 ALA A C 1
ATOM 1340 O O . ALA A 1 174 ? 9.411 -0.992 -5.390 1.00 92.88 174 ALA A O 1
ATOM 1341 N N . CYS A 1 175 ? 9.819 0.541 -6.983 1.00 93.94 175 CYS A N 1
ATOM 1342 C CA . CYS A 1 175 ? 9.963 1.692 -6.103 1.00 93.94 175 CYS A CA 1
ATOM 1343 C C . CYS A 1 175 ? 8.663 2.508 -6.103 1.00 93.94 175 CYS A C 1
ATOM 1345 O O . CYS A 1 175 ? 8.160 2.899 -7.159 1.00 93.94 175 CYS A O 1
ATOM 1347 N N . VAL A 1 176 ? 8.109 2.773 -4.919 1.00 94.81 176 VAL A N 1
ATOM 1348 C CA . VAL A 1 176 ? 6.903 3.590 -4.750 1.00 94.81 176 VAL A CA 1
ATOM 1349 C C . VAL A 1 176 ? 7.314 5.032 -4.491 1.00 94.81 176 VAL A C 1
ATOM 1351 O O . VAL A 1 176 ? 7.877 5.344 -3.446 1.00 94.81 176 VAL A O 1
ATOM 1354 N N . VAL A 1 177 ? 6.983 5.931 -5.415 1.00 94.56 177 VAL A N 1
ATOM 1355 C CA . VAL A 1 177 ? 7.199 7.376 -5.255 1.00 94.56 177 VAL A CA 1
ATOM 1356 C C . VAL A 1 177 ? 5.935 8.015 -4.689 1.00 94.56 177 VAL A C 1
ATOM 1358 O O . VAL A 1 177 ? 4.868 7.906 -5.291 1.00 94.56 177 VAL A O 1
ATOM 1361 N N . HIS A 1 178 ? 6.047 8.694 -3.546 1.00 90.69 178 HIS A N 1
ATOM 1362 C CA . HIS A 1 178 ? 4.887 9.263 -2.843 1.00 90.69 178 HIS A CA 1
ATOM 1363 C C . HIS A 1 178 ? 4.870 10.798 -2.803 1.00 90.69 178 HIS A C 1
ATOM 1365 O O . HIS A 1 178 ? 3.808 11.404 -2.669 1.00 90.69 178 HIS A O 1
ATOM 1371 N N . LYS A 1 179 ? 6.033 11.441 -2.960 1.00 91.88 179 LYS A N 1
ATOM 1372 C CA . LYS A 1 179 ? 6.183 12.899 -2.886 1.00 91.88 179 LYS A CA 1
ATOM 1373 C C . LYS A 1 179 ? 6.354 13.497 -4.281 1.00 91.88 179 LYS A C 1
ATOM 1375 O O . LYS A 1 179 ? 7.146 13.023 -5.096 1.00 91.88 179 LYS A O 1
ATOM 1380 N N . ARG A 1 180 ? 5.618 14.574 -4.565 1.00 92.31 180 ARG A N 1
ATOM 1381 C CA . ARG A 1 180 ? 5.743 15.328 -5.825 1.00 92.31 180 ARG A CA 1
ATOM 1382 C C . ARG A 1 180 ? 7.076 16.066 -5.860 1.00 92.31 180 ARG A C 1
ATOM 1384 O O . ARG A 1 180 ? 7.463 16.658 -4.862 1.00 92.31 180 ARG A O 1
ATOM 1391 N N . GLY A 1 181 ? 7.733 16.078 -7.014 1.00 92.88 181 GLY A N 1
ATOM 1392 C CA . GLY A 1 181 ? 8.994 16.781 -7.228 1.00 92.88 181 GLY A CA 1
ATOM 1393 C C . GLY A 1 181 ? 9.244 17.049 -8.709 1.00 92.88 181 GLY A C 1
ATOM 1394 O O . GLY A 1 181 ? 8.538 16.519 -9.569 1.00 92.88 181 GLY A O 1
ATOM 1395 N N . ARG A 1 182 ? 10.236 17.887 -9.008 1.00 95.75 182 AR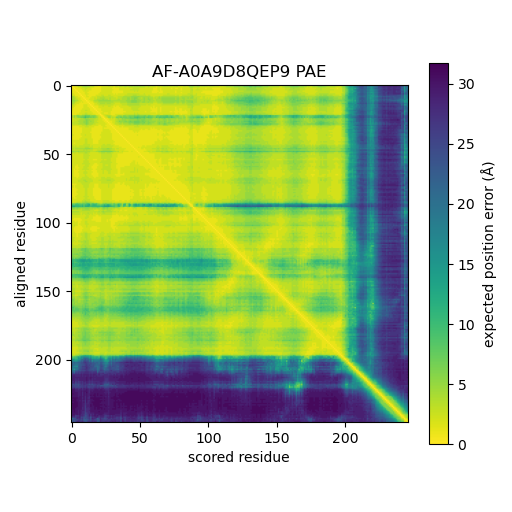G A N 1
ATOM 1396 C CA . ARG A 1 182 ? 10.665 18.216 -10.372 1.00 95.75 182 ARG A CA 1
ATOM 1397 C C . ARG A 1 182 ? 12.162 18.495 -10.360 1.00 95.75 182 ARG A C 1
ATOM 1399 O O . ARG A 1 182 ? 12.607 19.235 -9.496 1.00 95.75 182 ARG A O 1
ATOM 1406 N N . ASN A 1 183 ? 12.892 17.957 -11.340 1.00 94.69 183 ASN A N 1
ATOM 1407 C CA . ASN A 1 183 ? 14.339 18.160 -11.500 1.00 94.69 183 ASN A CA 1
ATOM 1408 C C . ASN A 1 183 ? 15.124 17.886 -10.206 1.00 94.69 183 ASN A C 1
ATOM 1410 O O . ASN A 1 183 ? 15.981 18.673 -9.821 1.00 94.69 183 ASN A O 1
ATOM 1414 N N . LEU A 1 184 ? 14.775 16.791 -9.527 1.00 95.81 184 LEU A N 1
ATOM 1415 C CA . LEU A 1 184 ? 15.374 16.419 -8.252 1.00 95.81 184 LEU A CA 1
ATOM 1416 C C . LEU A 1 184 ? 16.837 16.021 -8.453 1.00 95.81 184 LEU A C 1
ATOM 1418 O O . LEU A 1 184 ? 17.162 15.282 -9.386 1.00 95.81 184 LEU A O 1
ATOM 1422 N N . SER A 1 185 ? 17.697 16.463 -7.543 1.00 96.31 185 SER A N 1
ATOM 1423 C CA . SER A 1 185 ? 19.005 15.851 -7.344 1.00 96.31 185 SER A CA 1
ATOM 1424 C C . SER A 1 185 ? 18.856 14.406 -6.850 1.00 96.31 185 SER A C 1
ATOM 1426 O O . SER A 1 185 ? 17.793 13.982 -6.396 1.00 96.31 185 SER A O 1
ATOM 1428 N N . ILE A 1 186 ? 19.944 13.634 -6.907 1.00 92.19 186 ILE A N 1
ATOM 1429 C CA . ILE A 1 186 ? 19.961 12.247 -6.414 1.00 92.19 186 ILE A CA 1
ATOM 1430 C C . ILE A 1 186 ? 19.601 12.186 -4.921 1.00 92.19 186 ILE A C 1
ATOM 1432 O O . ILE A 1 186 ? 18.832 11.318 -4.512 1.00 92.19 186 ILE A O 1
ATOM 1436 N N . ALA A 1 187 ? 20.125 13.120 -4.121 1.00 92.88 187 ALA A N 1
ATOM 1437 C CA . ALA A 1 187 ? 19.850 13.182 -2.688 1.00 92.88 187 ALA A CA 1
ATOM 1438 C C . ALA A 1 187 ? 18.367 13.478 -2.412 1.00 92.88 187 ALA A C 1
ATOM 1440 O O . ALA A 1 187 ? 17.733 12.763 -1.640 1.00 92.88 187 ALA A O 1
ATOM 1441 N N . GLU A 1 188 ? 17.787 14.459 -3.110 1.00 95.75 188 GLU A N 1
ATOM 1442 C CA . GLU A 1 188 ? 16.361 14.781 -2.978 1.00 95.75 188 GLU A CA 1
ATOM 1443 C C . GLU A 1 188 ? 15.476 13.630 -3.469 1.00 95.75 188 GLU A C 1
ATOM 1445 O O . GLU A 1 188 ? 14.454 13.340 -2.858 1.00 95.75 188 GLU A O 1
ATOM 1450 N N . ALA A 1 189 ? 15.858 12.928 -4.541 1.00 93.94 189 ALA A N 1
ATOM 1451 C CA . ALA A 1 189 ? 15.078 11.811 -5.071 1.00 93.94 189 ALA A CA 1
ATOM 1452 C C . ALA A 1 189 ? 14.863 10.697 -4.031 1.00 93.94 189 ALA A C 1
ATOM 1454 O O . ALA A 1 189 ? 13.775 10.119 -3.982 1.00 93.94 189 ALA A O 1
ATOM 1455 N N . ALA A 1 190 ? 15.852 10.430 -3.171 1.00 92.44 190 ALA A N 1
ATOM 1456 C CA . ALA A 1 190 ? 15.739 9.431 -2.110 1.00 92.44 190 ALA A CA 1
ATOM 1457 C C . ALA A 1 190 ? 14.625 9.769 -1.102 1.00 92.44 190 ALA A C 1
ATOM 1459 O O . ALA A 1 190 ? 13.884 8.881 -0.682 1.00 92.44 190 ALA A O 1
ATOM 1460 N N . GLU A 1 191 ? 14.436 11.050 -0.778 1.00 91.94 191 GLU A N 1
ATOM 1461 C CA . GLU A 1 191 ? 13.379 11.516 0.131 1.00 91.94 191 GLU A CA 1
ATOM 1462 C C . GLU A 1 191 ? 11.965 11.389 -0.456 1.00 91.94 191 GLU A C 1
ATOM 1464 O O . GLU A 1 191 ? 10.974 11.588 0.246 1.00 91.94 191 GLU A O 1
ATOM 1469 N N . HIS A 1 192 ? 11.848 11.112 -1.756 1.00 94.19 192 HIS A N 1
ATOM 1470 C CA . HIS A 1 192 ? 10.562 10.963 -2.434 1.00 94.19 192 HIS A CA 1
ATOM 1471 C C . HIS A 1 192 ? 10.095 9.504 -2.510 1.00 94.19 192 HIS A C 1
ATOM 1473 O O . HIS A 1 192 ? 8.972 9.240 -2.964 1.00 94.19 192 HIS A O 1
ATOM 1479 N N . ILE A 1 193 ? 10.932 8.565 -2.061 1.00 92.81 193 ILE A N 1
ATOM 1480 C CA . ILE A 1 193 ? 10.649 7.133 -2.045 1.00 92.81 193 ILE A CA 1
ATOM 1481 C C . ILE A 1 193 ? 9.845 6.789 -0.788 1.00 92.81 193 ILE A C 1
ATOM 1483 O O . ILE A 1 193 ? 10.327 6.882 0.337 1.00 92.81 193 ILE A O 1
ATOM 1487 N N . GLY A 1 194 ? 8.603 6.353 -0.991 1.00 89.94 194 GLY A N 1
ATOM 1488 C CA . GLY A 1 194 ? 7.682 5.954 0.075 1.00 89.94 194 GLY A CA 1
ATOM 1489 C C . GLY A 1 194 ? 7.860 4.499 0.501 1.00 89.94 194 GLY A C 1
ATOM 1490 O O . GLY A 1 194 ? 7.392 4.101 1.566 1.00 89.94 194 GLY A O 1
ATOM 1491 N N . GLY A 1 195 ? 8.541 3.700 -0.320 1.00 92.00 195 GLY A N 1
ATOM 1492 C CA . GLY A 1 195 ? 8.865 2.314 -0.025 1.00 92.00 195 GLY A CA 1
ATOM 1493 C C . GLY A 1 195 ? 9.178 1.512 -1.279 1.00 92.00 195 GLY A C 1
ATOM 1494 O O . GLY A 1 195 ? 9.190 2.035 -2.393 1.00 92.00 195 GLY A O 1
ATOM 1495 N N . TYR A 1 196 ? 9.393 0.219 -1.074 1.00 92.94 196 TYR A N 1
ATOM 1496 C CA . TYR A 1 196 ? 9.652 -0.744 -2.134 1.00 92.94 196 TYR A CA 1
ATOM 1497 C C . TYR A 1 196 ? 8.681 -1.911 -2.022 1.00 92.94 196 TYR A C 1
ATOM 1499 O O . TYR A 1 196 ? 8.206 -2.243 -0.934 1.00 92.94 196 TYR A O 1
ATOM 1507 N N . THR A 1 197 ? 8.396 -2.543 -3.150 1.00 90.12 197 THR A N 1
ATOM 1508 C CA . THR A 1 197 ? 7.614 -3.773 -3.209 1.00 90.12 197 THR A CA 1
ATOM 1509 C C . THR A 1 197 ? 8.127 -4.649 -4.343 1.00 90.12 197 THR A C 1
ATOM 1511 O O . THR A 1 197 ? 8.698 -4.147 -5.308 1.00 90.12 197 THR A O 1
ATOM 1514 N N . ALA A 1 198 ? 7.947 -5.958 -4.222 1.00 80.31 198 ALA A N 1
ATOM 1515 C CA . ALA A 1 198 ? 8.177 -6.874 -5.325 1.00 80.31 198 ALA A CA 1
ATOM 1516 C C . ALA A 1 198 ? 6.846 -7.025 -6.077 1.00 80.31 198 ALA A C 1
ATOM 1518 O O . ALA A 1 198 ? 5.908 -7.599 -5.511 1.00 80.31 198 ALA A O 1
ATOM 1519 N N . PRO A 1 199 ? 6.697 -6.494 -7.303 1.00 60.56 199 PRO A N 1
ATOM 1520 C CA . PRO A 1 199 ? 5.613 -6.941 -8.163 1.00 60.56 199 PRO A CA 1
ATOM 1521 C C . PRO A 1 199 ? 5.757 -8.458 -8.330 1.00 60.56 199 PRO A C 1
ATOM 1523 O O . PRO A 1 199 ? 6.865 -8.984 -8.433 1.00 60.56 199 PRO A O 1
ATOM 1526 N N . GLY A 1 200 ? 4.637 -9.182 -8.283 1.00 58.53 200 GLY A N 1
ATOM 1527 C CA . GLY A 1 200 ? 4.669 -10.618 -8.547 1.00 58.53 200 GLY A CA 1
ATOM 1528 C C . GLY A 1 200 ? 5.295 -10.903 -9.920 1.00 58.53 200 GLY A C 1
ATOM 1529 O O . GLY A 1 200 ? 5.346 -9.999 -10.754 1.00 58.53 200 GLY A O 1
ATOM 1530 N N . PRO A 1 201 ? 5.696 -12.154 -10.202 1.00 49.06 201 PRO A N 1
ATOM 1531 C CA . PRO A 1 201 ? 6.373 -12.530 -11.452 1.00 49.06 201 PRO A CA 1
ATOM 1532 C C . PRO A 1 201 ? 5.583 -12.189 -12.732 1.00 49.06 201 PRO A C 1
ATOM 1534 O O . PRO A 1 201 ? 6.104 -12.277 -13.831 1.00 49.06 201 PRO A O 1
ATOM 1537 N N . TRP A 1 202 ? 4.318 -11.795 -12.600 1.00 47.72 202 TRP A N 1
ATOM 1538 C CA . TRP A 1 202 ? 3.396 -11.442 -13.677 1.00 47.72 202 TRP A CA 1
ATOM 1539 C C . TRP A 1 202 ? 2.980 -9.974 -13.593 1.00 47.72 202 TRP A C 1
ATOM 1541 O O . TRP A 1 202 ? 1.806 -9.658 -13.790 1.00 47.72 202 TRP A O 1
ATOM 1551 N N . GLY A 1 203 ? 3.912 -9.103 -13.194 1.00 42.44 203 GLY A N 1
ATOM 1552 C CA . GLY A 1 203 ? 3.693 -7.677 -12.983 1.00 42.44 203 GLY A CA 1
ATOM 1553 C C . GLY A 1 203 ? 3.010 -6.969 -14.165 1.00 42.44 203 GLY A C 1
ATOM 1554 O O . GLY A 1 203 ? 2.770 -7.555 -15.220 1.00 42.44 203 GLY A O 1
ATOM 1555 N N . PRO A 1 204 ? 2.705 -5.667 -14.042 1.00 34.16 204 PRO A N 1
ATOM 1556 C CA . PRO A 1 204 ? 2.070 -4.876 -15.111 1.00 34.16 204 PRO A CA 1
ATOM 1557 C C . PRO A 1 204 ? 2.864 -4.876 -16.435 1.00 34.16 204 PRO A C 1
ATOM 1559 O O . PRO A 1 204 ? 2.349 -4.415 -17.456 1.00 34.16 204 PRO A O 1
ATOM 1562 N N . ALA A 1 205 ? 4.102 -5.368 -16.389 1.00 35.22 205 ALA A N 1
ATOM 1563 C CA . ALA A 1 205 ? 5.041 -5.565 -17.472 1.00 35.22 205 ALA A CA 1
ATOM 1564 C C . ALA A 1 205 ? 4.958 -6.922 -18.179 1.00 35.22 205 ALA A C 1
ATOM 1566 O O . ALA A 1 205 ? 5.709 -7.097 -19.131 1.00 35.22 205 ALA A O 1
ATOM 1567 N N . ALA A 1 206 ? 4.079 -7.857 -17.768 1.00 33.81 206 ALA A N 1
ATOM 1568 C CA . ALA A 1 206 ? 3.948 -9.174 -18.400 1.00 33.81 206 ALA A CA 1
ATOM 1569 C C . ALA A 1 206 ? 3.924 -9.014 -19.926 1.00 33.81 206 ALA A C 1
ATOM 1571 O O . ALA A 1 206 ? 2.950 -8.533 -20.520 1.00 33.81 206 ALA A O 1
ATOM 1572 N N . ARG A 1 207 ? 5.066 -9.308 -20.552 1.00 34.19 207 ARG A N 1
ATOM 1573 C CA . ARG A 1 207 ? 5.323 -8.881 -21.916 1.00 34.19 207 ARG A CA 1
ATOM 1574 C C . ARG A 1 207 ? 4.721 -9.915 -22.840 1.00 34.19 207 ARG A C 1
ATOM 1576 O O . ARG A 1 207 ? 5.234 -11.013 -23.015 1.00 34.19 207 ARG A O 1
ATOM 1583 N N . TRP A 1 208 ? 3.628 -9.532 -23.477 1.00 34.56 208 TRP A N 1
ATOM 1584 C CA . TRP A 1 208 ? 2.961 -10.344 -24.483 1.00 34.56 208 TRP A CA 1
ATOM 1585 C C . TRP A 1 208 ? 3.701 -10.230 -25.819 1.00 34.56 208 TRP A C 1
ATOM 1587 O O . TRP A 1 208 ? 3.356 -9.398 -26.657 1.00 34.56 208 TRP A O 1
ATOM 1597 N N . THR A 1 209 ? 4.757 -11.016 -26.028 1.00 28.78 209 THR A N 1
ATOM 1598 C CA . THR A 1 209 ? 5.429 -11.073 -27.332 1.00 28.78 209 THR A CA 1
ATOM 1599 C C . THR A 1 209 ? 4.761 -12.110 -28.238 1.00 28.78 209 THR A C 1
ATOM 1601 O O . THR A 1 209 ? 4.721 -13.301 -27.948 1.00 28.78 209 THR A O 1
ATOM 1604 N N . SER A 1 210 ? 4.261 -11.673 -29.394 1.00 28.55 210 SER A N 1
ATOM 1605 C CA . SER A 1 210 ? 4.039 -12.557 -30.539 1.00 28.55 210 SER A CA 1
ATOM 1606 C C . SER A 1 210 ? 5.374 -12.708 -31.275 1.00 28.55 210 SER A C 1
ATOM 1608 O O . SER A 1 210 ? 5.703 -11.890 -32.133 1.00 28.55 210 SER A O 1
ATOM 1610 N N . GLY A 1 211 ? 6.195 -13.690 -30.901 1.00 28.89 211 GLY A N 1
ATOM 1611 C CA . GLY A 1 211 ? 7.480 -13.904 -31.568 1.00 28.89 211 GLY A CA 1
ATOM 1612 C C . GLY A 1 211 ? 8.223 -15.149 -31.098 1.00 28.89 211 GLY A C 1
ATOM 1613 O O . GLY A 1 211 ? 8.460 -15.335 -29.911 1.00 28.89 211 GLY A O 1
ATOM 1614 N N . SER A 1 212 ? 8.607 -15.988 -32.057 1.00 34.66 212 SER A N 1
ATOM 1615 C CA . SER A 1 212 ? 9.449 -17.172 -31.895 1.00 34.66 212 SER A CA 1
ATOM 1616 C C . SER A 1 212 ? 10.874 -16.777 -31.482 1.00 34.66 212 SER A C 1
ATOM 1618 O O . SER A 1 212 ? 11.704 -16.470 -32.335 1.00 34.66 212 SER A O 1
ATOM 1620 N N . GLY A 1 213 ? 11.165 -16.758 -30.183 1.00 31.73 213 GLY A N 1
ATOM 1621 C CA . GLY A 1 213 ? 12.501 -16.481 -29.654 1.00 31.73 213 GLY A CA 1
ATOM 1622 C C . GLY A 1 213 ? 12.811 -17.406 -28.488 1.00 31.73 213 GLY A C 1
ATOM 1623 O O . GLY A 1 213 ? 12.110 -17.401 -27.484 1.00 31.73 213 GLY A O 1
ATOM 1624 N N . SER A 1 214 ? 13.830 -18.245 -28.654 1.00 37.97 214 SER A N 1
ATOM 1625 C CA . SER A 1 214 ? 14.215 -19.288 -27.711 1.00 37.97 214 SER A CA 1
ATOM 1626 C C . SER A 1 214 ? 15.058 -18.739 -26.556 1.00 37.97 214 SER A C 1
ATOM 1628 O O . SER A 1 214 ? 16.258 -18.522 -26.713 1.00 37.97 214 SER A O 1
ATOM 1630 N N . SER A 1 215 ? 14.468 -18.636 -25.372 1.00 34.78 215 SER A N 1
ATOM 1631 C CA . SER A 1 215 ? 15.191 -18.746 -24.103 1.00 34.78 215 SER A CA 1
ATOM 1632 C C . SER A 1 215 ? 14.342 -19.581 -23.142 1.00 34.78 215 SER A C 1
ATOM 1634 O O . SER A 1 215 ? 13.170 -19.304 -22.919 1.00 34.78 215 SER A O 1
ATOM 1636 N N . ARG A 1 216 ? 14.933 -20.693 -22.695 1.00 43.50 216 ARG A N 1
ATOM 1637 C CA . ARG A 1 216 ? 14.388 -21.732 -21.801 1.00 43.50 216 ARG A CA 1
ATOM 1638 C C . ARG A 1 216 ? 14.252 -21.094 -20.405 1.00 43.50 216 ARG A C 1
ATOM 1640 O O . ARG A 1 216 ? 15.215 -20.476 -19.984 1.00 43.50 216 ARG A O 1
ATOM 1647 N N . GLU A 1 217 ? 13.142 -21.112 -19.675 1.00 36.19 217 GLU A N 1
ATOM 1648 C CA . GLU A 1 217 ? 12.157 -22.160 -19.399 1.00 36.19 217 GLU A CA 1
ATOM 1649 C C . GLU A 1 217 ? 10.737 -21.686 -19.715 1.00 36.19 217 GLU A C 1
ATOM 1651 O O . GLU A 1 217 ? 10.312 -20.608 -19.312 1.00 36.19 217 GLU A O 1
ATOM 1656 N N . THR A 1 218 ? 9.979 -22.503 -20.435 1.00 38.06 218 THR A N 1
ATOM 1657 C CA . THR A 1 218 ? 8.676 -22.109 -20.953 1.00 38.06 218 THR A CA 1
ATOM 1658 C C . THR A 1 218 ? 7.584 -23.061 -20.485 1.00 38.06 218 THR A C 1
ATOM 1660 O O . THR A 1 218 ? 7.669 -24.278 -20.649 1.00 38.06 218 THR A O 1
ATOM 1663 N N . TRP A 1 219 ? 6.524 -22.498 -19.906 1.00 40.38 219 TRP A N 1
ATOM 1664 C CA . TRP A 1 219 ? 5.356 -23.253 -19.464 1.00 40.38 219 TRP A CA 1
ATOM 1665 C C . TRP A 1 219 ? 4.258 -23.169 -20.529 1.00 40.38 219 TRP A C 1
ATOM 1667 O O . TRP A 1 219 ? 3.671 -22.113 -20.755 1.00 40.38 219 TRP A O 1
ATOM 1677 N N . SER A 1 220 ? 3.998 -24.293 -21.206 1.00 41.94 220 SER A N 1
ATOM 1678 C CA . SER A 1 220 ? 2.952 -24.408 -22.233 1.00 41.94 220 SER A CA 1
ATOM 1679 C C . SER A 1 220 ? 1.602 -24.819 -21.636 1.00 41.94 220 SER A C 1
ATOM 1681 O O . SER A 1 220 ? 1.527 -25.483 -20.603 1.00 41.94 220 SER A O 1
ATOM 1683 N N . ARG A 1 221 ? 0.509 -24.475 -22.325 1.00 44.12 221 ARG A N 1
ATOM 1684 C CA . ARG A 1 221 ? -0.893 -24.622 -21.886 1.00 44.12 221 ARG A CA 1
ATOM 1685 C C . ARG A 1 221 ? -1.416 -26.068 -21.717 1.00 44.12 221 ARG A C 1
ATOM 1687 O O . ARG A 1 221 ? -2.629 -26.293 -21.705 1.00 44.12 221 ARG A O 1
ATOM 1694 N N . ARG A 1 222 ? -0.561 -27.090 -21.614 1.00 37.91 222 ARG A N 1
ATOM 1695 C CA . ARG A 1 222 ? -1.014 -28.492 -21.557 1.00 37.91 222 ARG A CA 1
ATOM 1696 C C . ARG A 1 222 ? -1.485 -28.886 -20.157 1.00 37.91 222 ARG A C 1
ATOM 1698 O O . ARG A 1 222 ? -0.716 -29.398 -19.357 1.00 37.91 222 ARG A O 1
ATOM 1705 N N . GLY A 1 223 ? -2.787 -28.720 -19.908 1.00 38.06 223 GLY A N 1
ATOM 1706 C CA . GLY A 1 223 ? -3.438 -29.331 -18.747 1.00 38.06 223 GLY A CA 1
ATOM 1707 C C . GLY A 1 223 ? -4.861 -28.863 -18.439 1.00 38.06 223 GLY A C 1
ATOM 1708 O O . GLY A 1 223 ? -5.092 -28.365 -17.349 1.00 38.06 223 GLY A O 1
ATOM 1709 N N . SER A 1 224 ? -5.823 -28.998 -19.361 1.00 35.16 224 SER A N 1
ATOM 1710 C CA . SER A 1 224 ? -7.250 -29.203 -19.005 1.00 35.16 224 SER A CA 1
ATOM 1711 C C . SER A 1 224 ? -8.138 -29.374 -20.243 1.00 35.16 224 SER A C 1
ATOM 1713 O O . SER A 1 224 ? -8.789 -28.450 -20.725 1.00 35.16 224 SER A O 1
ATOM 1715 N N . ARG A 1 225 ? -8.223 -30.605 -20.753 1.00 28.53 225 ARG A N 1
ATOM 1716 C CA . ARG A 1 225 ? -9.393 -31.058 -21.517 1.00 28.53 225 ARG A CA 1
ATOM 1717 C C . ARG A 1 225 ? -9.720 -32.494 -21.128 1.00 28.53 225 ARG A C 1
ATOM 1719 O O . ARG A 1 225 ? -9.180 -33.432 -21.694 1.00 28.53 225 ARG A O 1
ATOM 1726 N N . ALA A 1 226 ? -10.644 -32.638 -20.187 1.00 28.67 226 ALA A N 1
ATOM 1727 C CA . ALA A 1 226 ? -11.537 -33.785 -20.122 1.00 28.67 226 ALA A CA 1
ATOM 1728 C C . ALA A 1 226 ? -12.944 -33.237 -19.870 1.00 28.67 226 ALA A C 1
ATOM 1730 O O . ALA A 1 226 ? -13.273 -32.720 -18.807 1.00 28.67 226 ALA A O 1
ATOM 1731 N N . SER A 1 227 ? -13.726 -33.247 -20.940 1.00 31.98 227 SER A N 1
ATOM 1732 C CA . SER A 1 227 ? -15.110 -32.814 -21.038 1.00 31.98 227 SER A CA 1
ATOM 1733 C C . SER A 1 227 ? -16.065 -33.819 -20.396 1.00 31.98 227 SER A C 1
ATOM 1735 O O . SER A 1 227 ? -15.990 -35.006 -20.703 1.00 31.98 227 SER A O 1
ATOM 1737 N N . GLY A 1 228 ? -17.045 -33.330 -19.636 1.00 25.94 228 GLY A N 1
ATOM 1738 C CA . GLY A 1 228 ? -18.229 -34.086 -19.228 1.00 25.94 228 GLY A CA 1
ATOM 1739 C C . GLY A 1 228 ? -19.454 -33.177 -19.199 1.00 25.94 228 GLY A C 1
ATOM 1740 O O . GLY A 1 228 ? -19.648 -32.414 -18.260 1.00 25.94 228 GLY A O 1
ATOM 1741 N N . ARG A 1 229 ? -20.266 -33.224 -20.259 1.00 29.94 229 ARG A N 1
ATOM 1742 C CA . ARG A 1 229 ? -21.589 -32.585 -20.337 1.00 29.94 229 ARG A CA 1
ATOM 1743 C C . ARG A 1 229 ? -22.543 -33.229 -19.318 1.00 29.94 229 ARG A C 1
ATOM 1745 O O . ARG A 1 229 ? -22.615 -34.447 -19.272 1.00 29.94 229 ARG A O 1
ATOM 1752 N N . SER A 1 230 ? -23.401 -32.451 -18.659 1.00 28.86 230 SER A N 1
ATOM 1753 C CA . SER A 1 230 ? -24.840 -32.434 -18.987 1.00 28.86 230 SER A CA 1
ATOM 1754 C C . SER A 1 230 ? -25.580 -31.367 -18.176 1.00 28.86 230 SER A C 1
ATOM 1756 O O . SER A 1 230 ? -25.415 -31.232 -16.968 1.00 28.86 230 SER A O 1
ATOM 1758 N N . ALA A 1 231 ? -26.407 -30.596 -18.876 1.00 31.52 231 ALA A N 1
ATOM 1759 C CA . ALA A 1 231 ? -27.399 -29.722 -18.286 1.00 31.52 231 ALA A CA 1
ATOM 1760 C C . ALA A 1 231 ? -28.642 -30.546 -17.923 1.00 31.52 231 ALA A C 1
ATOM 1762 O O . ALA A 1 231 ? -29.159 -31.282 -18.764 1.00 31.52 231 ALA A O 1
ATOM 1763 N N . ARG A 1 232 ? -29.185 -30.351 -16.718 1.00 29.42 232 ARG A N 1
ATOM 1764 C CA . ARG A 1 232 ? -30.590 -30.647 -16.418 1.00 29.42 232 ARG A CA 1
ATOM 1765 C C . ARG A 1 232 ? -31.207 -29.492 -15.640 1.00 29.42 232 ARG A C 1
ATOM 1767 O O . ARG A 1 232 ? -30.893 -29.255 -14.480 1.00 29.42 232 ARG A O 1
ATOM 1774 N N . ARG A 1 233 ? -32.122 -28.792 -16.314 1.00 31.16 233 ARG A N 1
ATOM 1775 C CA . ARG A 1 233 ? -33.189 -28.009 -15.686 1.00 31.16 233 ARG A CA 1
ATOM 1776 C C . ARG A 1 233 ? -34.069 -28.957 -14.872 1.00 31.16 233 ARG A C 1
ATOM 1778 O O . ARG A 1 233 ? -34.509 -29.973 -15.403 1.00 31.16 233 ARG A O 1
ATOM 1785 N N . SER A 1 234 ? -34.420 -28.576 -13.650 1.00 32.19 234 SER A N 1
ATOM 1786 C CA . SER A 1 234 ? -35.689 -28.994 -13.055 1.00 32.19 234 SER A CA 1
ATOM 1787 C C . SER A 1 234 ? -36.251 -27.889 -12.161 1.00 32.19 234 SER A C 1
ATOM 1789 O O . SER A 1 234 ? -35.551 -26.980 -11.722 1.00 32.19 234 SER A O 1
ATOM 1791 N N . SER A 1 235 ? -37.567 -27.906 -12.061 1.00 32.16 235 SER A N 1
ATOM 1792 C CA . SER A 1 235 ? -38.484 -26.813 -11.781 1.00 32.16 235 SER A CA 1
ATOM 1793 C C . SER A 1 235 ? -38.877 -26.674 -10.307 1.00 32.16 235 SER A C 1
ATOM 1795 O O . SER A 1 235 ? -39.061 -27.679 -9.638 1.00 32.16 235 SER A O 1
ATOM 1797 N N . ARG A 1 236 ? -39.164 -25.423 -9.907 1.00 31.75 236 ARG A N 1
ATOM 1798 C CA . ARG A 1 236 ? -40.186 -24.944 -8.942 1.00 31.75 236 ARG A CA 1
ATOM 1799 C C . ARG A 1 236 ? -40.448 -25.766 -7.660 1.00 31.75 236 ARG A C 1
ATOM 1801 O O . ARG A 1 236 ? -41.069 -26.818 -7.734 1.00 31.75 236 ARG A O 1
ATOM 1808 N N . ARG A 1 237 ? -40.352 -25.094 -6.502 1.00 31.61 237 ARG A N 1
ATOM 1809 C CA . ARG A 1 237 ? -41.522 -24.695 -5.677 1.00 31.61 237 ARG A CA 1
ATOM 1810 C C . ARG A 1 237 ? -41.138 -23.677 -4.589 1.00 31.61 237 ARG A C 1
ATOM 1812 O O . ARG A 1 237 ? -40.021 -23.673 -4.093 1.00 31.61 237 ARG A O 1
ATOM 1819 N N . ARG A 1 238 ? -42.089 -22.778 -4.312 1.00 33.44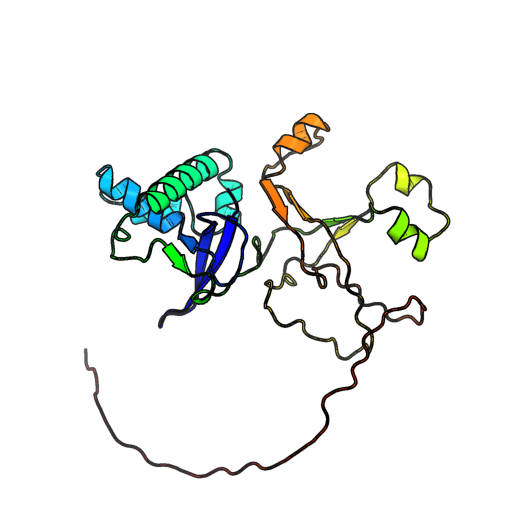 238 ARG A N 1
ATOM 1820 C CA . ARG A 1 238 ? -42.092 -21.685 -3.320 1.00 33.44 238 ARG A CA 1
ATOM 1821 C C . ARG A 1 238 ? -42.516 -22.187 -1.934 1.00 33.44 238 ARG A C 1
ATOM 1823 O O . ARG A 1 238 ? -43.327 -23.104 -1.911 1.00 33.44 238 ARG A O 1
ATOM 1830 N N . THR A 1 239 ? -42.097 -21.461 -0.884 1.00 33.66 239 THR A N 1
ATOM 1831 C CA . THR A 1 239 ? -42.827 -20.979 0.336 1.00 33.66 239 THR A CA 1
ATOM 1832 C C . THR A 1 239 ? -41.779 -20.639 1.413 1.00 33.66 239 THR A C 1
ATOM 1834 O O . THR A 1 239 ? -40.785 -21.346 1.466 1.00 33.66 239 THR A O 1
ATOM 1837 N N . ASN A 1 240 ? -41.871 -19.692 2.352 1.00 33.84 240 ASN A N 1
ATOM 1838 C CA . ASN A 1 240 ? -42.677 -18.500 2.647 1.00 33.84 240 ASN A CA 1
ATOM 1839 C C . ASN A 1 240 ? -41.947 -17.785 3.816 1.00 33.84 240 ASN A C 1
ATOM 1841 O O . ASN A 1 240 ? -41.487 -18.473 4.723 1.00 33.84 240 ASN A O 1
ATOM 1845 N N . GLY A 1 241 ? -41.947 -16.445 3.844 1.00 30.11 241 GLY A N 1
ATOM 1846 C CA . GLY A 1 241 ? -41.779 -15.626 5.064 1.00 30.11 241 GLY A CA 1
ATOM 1847 C C . GLY A 1 241 ? -40.520 -14.738 5.142 1.00 30.11 241 GLY A C 1
ATOM 1848 O O . GLY A 1 241 ? -39.490 -15.127 4.598 1.00 30.11 241 GLY A O 1
ATOM 1849 N N . PRO A 1 242 ? -40.550 -13.590 5.856 1.00 37.88 242 PRO A N 1
ATOM 1850 C CA . PRO A 1 242 ? -41.666 -12.697 6.181 1.00 37.88 242 PRO A CA 1
ATOM 1851 C C . PRO A 1 242 ? -41.649 -11.407 5.329 1.00 37.88 242 PRO A C 1
ATOM 1853 O O . PRO A 1 242 ? -40.635 -11.012 4.758 1.00 37.88 242 PRO A O 1
ATOM 1856 N N . ARG A 1 243 ? -42.812 -10.752 5.228 1.00 42.44 243 ARG A N 1
ATOM 1857 C CA . ARG A 1 243 ? -42.988 -9.446 4.576 1.00 42.44 243 ARG A CA 1
ATOM 1858 C C . ARG A 1 243 ? -42.654 -8.338 5.577 1.00 42.44 243 ARG A C 1
ATOM 1860 O O . ARG A 1 243 ? -43.265 -8.308 6.639 1.00 42.44 243 ARG A O 1
ATOM 1867 N N . LEU A 1 244 ? -41.748 -7.433 5.220 1.00 44.69 244 LEU A N 1
ATOM 1868 C CA . LEU A 1 244 ? -41.595 -6.141 5.891 1.00 44.69 244 LEU A CA 1
ATOM 1869 C C . LEU A 1 244 ? -42.519 -5.132 5.196 1.00 44.69 244 LEU A C 1
ATOM 1871 O O . LEU A 1 244 ? -42.489 -5.006 3.971 1.00 44.69 244 LEU A O 1
ATOM 1875 N N . LEU A 1 245 ? -43.362 -4.462 5.976 1.00 40.59 245 LEU A N 1
ATOM 1876 C CA . LEU A 1 245 ? -44.108 -3.267 5.587 1.00 40.59 245 LEU A CA 1
ATOM 1877 C C . LEU A 1 245 ? -43.645 -2.138 6.509 1.00 40.59 245 LEU A C 1
ATOM 1879 O O . LEU A 1 245 ? -43.605 -2.371 7.712 1.00 40.59 245 LEU A O 1
ATOM 1883 N N . SER A 1 246 ? -43.331 -0.990 5.891 1.00 49.19 246 SER A N 1
ATOM 1884 C CA . SER A 1 246 ? -43.098 0.355 6.463 1.00 49.19 246 SER A CA 1
ATOM 1885 C C . SER A 1 246 ? -42.276 0.442 7.746 1.00 49.19 246 SER A C 1
ATOM 1887 O O . SER A 1 246 ? -42.836 0.137 8.821 1.00 49.19 246 SER A O 1
#

Solvent-accessible surface area (backbone atoms only — not comparable to full-atom values): 15194 Å² total; per-residue (Å²): 138,54,73,41,22,35,32,46,84,48,100,92,43,77,46,69,36,26,28,32,51,78,53,91,63,90,48,71,85,21,42,31,25,30,28,30,44,20,31,10,26,50,34,41,76,73,65,40,92,56,17,60,65,51,17,49,72,59,34,33,39,43,53,67,60,30,40,67,44,40,71,65,16,50,52,48,43,50,54,7,46,54,46,45,70,73,62,67,93,43,19,88,88,68,42,79,32,68,41,52,46,67,80,38,48,64,42,31,63,60,55,65,45,97,72,38,75,53,65,74,71,58,64,71,70,44,36,79,82,39,76,77,71,63,72,58,67,84,76,42,82,49,62,50,80,39,53,35,86,56,48,64,29,87,85,47,86,80,83,79,60,89,91,54,67,74,68,58,69,51,86,56,78,41,75,41,74,43,56,90,84,75,92,64,51,75,73,58,48,59,78,24,52,70,46,74,48,70,51,55,48,68,31,59,69,52,60,86,74,93,68,98,72,94,72,92,84,77,65,63,84,85,82,86,86,83,88,80,90,81,88,76,91,84,80,89,86,90,88,84,87,82,86,88,76,135

pLDDT: mean 81.7, std 22.89, range [25.94, 98.56]

Radius of gyration: 23.7 Å; Cα contacts (8 Å, |Δi|>4): 358; chains: 1; bounding box: 69×52×56 Å

Foldseek 3Di:
DAKFWWWAQDPVGIDIFIWDFLDDDDDQQTKTFRLLQLQLQVVVVVVNPPSNVVSCQQQNRALLVLLLSPPSNVVSSVVSSVSVNVPDQAGPVRHDGMDRSNNIGTFDSQLQDPWDKDWPLDPVVVCLVPVDDDPVSVVDGDTDTFDSNPGTGPPGDDDDDPVDQWWFFDWDKDWDFRDDDDPDDPVRRVSRTPDIDTRPSCHSPRPDDPDDDDDDDTDGPPDDDDDDDDDDDDDDDDDDDDDDDD